Protein AF-A0A1G0M3I2-F1 (afdb_monomer_lite)

Structure (mmCIF, N/CA/C/O backbone):
data_AF-A0A1G0M3I2-F1
#
_entry.id   AF-A0A1G0M3I2-F1
#
loop_
_atom_site.group_PDB
_atom_site.id
_atom_site.type_symbol
_atom_site.label_atom_id
_atom_site.label_alt_id
_atom_site.label_comp_id
_atom_site.label_asym_id
_atom_site.label_entity_id
_atom_site.label_seq_id
_atom_site.pdbx_PDB_ins_code
_atom_site.Cartn_x
_atom_site.Cartn_y
_atom_site.Cartn_z
_atom_site.occupancy
_atom_site.B_iso_or_equiv
_atom_site.auth_seq_id
_atom_site.auth_comp_id
_atom_site.auth_asym_id
_atom_site.auth_atom_id
_atom_site.pdbx_PDB_model_num
ATOM 1 N N . ALA A 1 1 ? -0.043 -1.190 13.015 1.00 49.72 1 ALA A N 1
ATOM 2 C CA . ALA A 1 1 ? 0.980 -0.688 13.952 1.00 49.72 1 ALA A CA 1
ATOM 3 C C . ALA A 1 1 ? 0.385 -0.639 15.359 1.00 49.72 1 ALA A C 1
ATOM 5 O O . ALA A 1 1 ? -0.826 -0.488 15.465 1.00 49.72 1 ALA A O 1
ATOM 6 N N . GLY A 1 2 ? 1.194 -0.842 16.403 1.00 57.88 2 GLY A N 1
ATOM 7 C CA . GLY A 1 2 ? 0.793 -0.612 17.800 1.00 57.88 2 GLY A CA 1
ATOM 8 C C . GLY A 1 2 ? 0.892 0.876 18.161 1.00 57.88 2 GLY A C 1
ATOM 9 O O . GLY A 1 2 ? 0.599 1.723 17.324 1.00 57.88 2 GLY A O 1
ATOM 10 N N . SER A 1 3 ? 1.376 1.198 19.365 1.00 61.25 3 SER A N 1
ATOM 11 C CA . SER A 1 3 ? 1.636 2.583 19.813 1.00 61.25 3 SER A CA 1
ATOM 12 C C . SER A 1 3 ? 2.712 3.330 19.016 1.00 61.25 3 SER A C 1
ATOM 14 O O . SER A 1 3 ? 2.800 4.546 19.118 1.00 61.25 3 SER A O 1
ATOM 16 N N . GLU A 1 4 ? 3.528 2.608 18.247 1.00 70.25 4 GLU A N 1
ATOM 17 C CA . GLU A 1 4 ? 4.722 3.138 17.574 1.00 70.25 4 GLU A CA 1
ATOM 18 C C . GLU A 1 4 ? 4.478 3.620 16.137 1.00 70.25 4 GLU A C 1
ATOM 20 O O . GLU A 1 4 ? 5.384 4.177 15.529 1.00 70.25 4 GLU A O 1
ATOM 25 N N . GLY A 1 5 ? 3.308 3.355 15.544 1.00 79.81 5 GLY A N 1
ATOM 26 C CA . GLY A 1 5 ? 2.967 3.842 14.199 1.00 79.81 5 GLY A CA 1
ATOM 27 C C . GLY A 1 5 ? 1.837 4.863 14.226 1.00 79.81 5 GLY A C 1
ATOM 28 O O . GLY A 1 5 ? 1.350 5.236 15.290 1.00 79.81 5 GLY A O 1
ATOM 29 N N . ARG A 1 6 ? 1.394 5.309 13.047 1.00 89.00 6 ARG A N 1
ATOM 30 C CA . ARG A 1 6 ? 0.293 6.274 12.949 1.00 89.00 6 ARG A CA 1
ATOM 31 C C . ARG A 1 6 ? -1.080 5.608 13.030 1.00 89.00 6 ARG A C 1
ATOM 33 O O . ARG A 1 6 ? -1.255 4.464 12.602 1.00 89.00 6 ARG A O 1
ATOM 40 N N . PHE A 1 7 ? -2.084 6.360 13.474 1.00 87.00 7 PHE A N 1
ATOM 41 C CA . PHE A 1 7 ? -3.477 5.970 13.266 1.00 87.00 7 PHE A CA 1
ATOM 42 C C . PHE A 1 7 ? -3.834 6.012 11.769 1.00 87.00 7 PHE A C 1
ATOM 44 O O . PHE A 1 7 ? -3.404 6.899 11.024 1.00 87.00 7 PHE A O 1
ATOM 51 N N . SER A 1 8 ? -4.639 5.044 11.324 1.00 87.94 8 SER A N 1
ATOM 52 C CA . SER A 1 8 ? -5.223 5.013 9.980 1.00 87.94 8 SER A CA 1
ATOM 53 C C . SER A 1 8 ? -6.743 5.083 10.069 1.00 87.94 8 SER A C 1
ATOM 55 O O . SER A 1 8 ? -7.346 4.528 10.984 1.00 87.94 8 SER A O 1
ATOM 57 N N . THR A 1 9 ? -7.354 5.781 9.117 1.00 87.50 9 THR A N 1
ATOM 58 C CA . THR A 1 9 ? -8.802 6.024 9.051 1.00 87.50 9 THR A CA 1
ATOM 59 C C . THR A 1 9 ? -9.451 5.338 7.849 1.00 87.50 9 THR A C 1
ATOM 61 O O . THR A 1 9 ? -10.571 5.674 7.477 1.00 87.50 9 THR A O 1
ATOM 64 N N . ALA A 1 10 ? -8.760 4.384 7.230 1.00 90.25 10 ALA A N 1
ATOM 65 C CA . ALA A 1 10 ? -9.278 3.552 6.152 1.00 90.25 10 ALA A CA 1
ATOM 66 C C . ALA A 1 10 ? -9.157 2.071 6.526 1.00 90.25 10 ALA A C 1
ATOM 68 O O . ALA A 1 10 ? -8.226 1.676 7.236 1.00 90.25 10 ALA A O 1
ATOM 69 N N . VAL A 1 11 ? -10.127 1.289 6.064 1.00 92.62 11 VAL A N 1
ATOM 70 C CA . VAL A 1 11 ? -10.140 -0.169 6.057 1.00 92.62 11 VAL A CA 1
ATOM 71 C C . VAL A 1 11 ? -10.130 -0.578 4.594 1.00 92.62 11 VAL A C 1
ATOM 73 O O . VAL A 1 11 ? -11.166 -0.541 3.931 1.00 92.62 11 VAL A O 1
ATOM 76 N N . ASP A 1 12 ? -8.946 -0.930 4.113 1.00 94.38 12 ASP A N 1
ATOM 77 C CA . ASP A 1 12 ? -8.726 -1.378 2.744 1.00 94.38 12 ASP A CA 1
ATOM 78 C C . ASP A 1 12 ? -8.705 -2.912 2.739 1.00 94.38 12 ASP A C 1
ATOM 80 O O . ASP A 1 12 ? -7.973 -3.542 3.511 1.00 94.38 12 ASP A O 1
ATOM 84 N N . LEU A 1 13 ? -9.548 -3.518 1.909 1.00 95.19 13 LEU A N 1
ATOM 85 C CA . LEU A 1 13 ? -9.670 -4.966 1.758 1.00 95.19 13 LEU A CA 1
ATOM 86 C C . LEU A 1 13 ? -9.386 -5.346 0.311 1.00 95.19 13 LEU A C 1
ATOM 88 O O . LEU A 1 13 ? -9.689 -4.583 -0.594 1.00 95.19 13 LEU A O 1
ATOM 92 N N . ALA A 1 14 ? -8.869 -6.547 0.079 1.00 94.38 14 ALA A N 1
ATOM 93 C CA . ALA A 1 14 ? -8.673 -7.081 -1.263 1.00 94.38 14 ALA A CA 1
ATOM 94 C C . ALA A 1 14 ? -9.585 -8.286 -1.493 1.00 94.38 14 ALA A C 1
ATOM 96 O O . ALA A 1 14 ? -9.841 -9.086 -0.589 1.00 94.38 14 ALA A O 1
ATOM 97 N N . THR A 1 15 ? -10.070 -8.419 -2.721 1.00 93.31 15 THR A N 1
ATOM 98 C CA . THR A 1 15 ? -10.782 -9.622 -3.171 1.00 93.31 15 THR A CA 1
ATOM 99 C C . THR A 1 15 ? -9.826 -10.805 -3.332 1.00 93.31 15 THR A C 1
ATOM 101 O O . THR A 1 15 ? -8.620 -10.636 -3.467 1.00 93.31 15 THR A O 1
ATOM 104 N N . VAL A 1 16 ? -10.346 -12.032 -3.310 1.00 89.00 16 VAL A N 1
ATOM 105 C CA . VAL A 1 16 ? -9.551 -13.226 -3.667 1.00 89.00 16 VAL A CA 1
ATOM 106 C C . VAL A 1 16 ? -9.668 -13.517 -5.164 1.00 89.00 16 VAL A C 1
ATOM 108 O O . VAL A 1 16 ? -8.705 -13.937 -5.800 1.00 89.00 16 VAL A O 1
ATOM 111 N N . GLU A 1 17 ? -10.845 -13.265 -5.735 1.00 86.94 17 GLU A N 1
ATOM 112 C CA . GLU A 1 17 ? -11.162 -13.533 -7.135 1.00 86.94 17 GLU A CA 1
ATOM 113 C C . GLU A 1 17 ? -11.121 -12.249 -7.964 1.00 86.94 17 GLU A C 1
ATOM 115 O O . GLU A 1 17 ? -11.695 -11.232 -7.579 1.00 86.94 17 GLU A O 1
ATOM 120 N N . LEU A 1 18 ? -10.477 -12.314 -9.132 1.00 86.50 18 LEU A N 1
ATOM 121 C CA . LEU A 1 18 ? -10.296 -11.161 -10.017 1.00 86.50 18 LEU A CA 1
ATOM 122 C C . LEU A 1 18 ? -11.621 -10.587 -10.544 1.00 86.50 18 LEU A C 1
ATOM 124 O O . LEU A 1 18 ? -11.770 -9.372 -10.652 1.00 86.50 18 LEU A O 1
ATOM 128 N N . GLU A 1 19 ? -12.580 -11.461 -10.844 1.00 87.31 19 GLU A N 1
ATOM 129 C CA . GLU A 1 19 ? -13.865 -11.099 -11.457 1.00 87.31 19 GLU A CA 1
ATOM 130 C C . GLU A 1 19 ? -14.958 -10.770 -10.426 1.00 87.31 19 GLU A C 1
ATOM 132 O O . GLU A 1 19 ? -16.123 -10.594 -10.784 1.00 87.31 19 GLU A O 1
ATOM 137 N N . ALA A 1 20 ? -14.612 -10.702 -9.138 1.00 89.44 20 ALA A N 1
ATOM 138 C CA . ALA A 1 20 ? -15.581 -10.416 -8.091 1.00 89.44 20 ALA A CA 1
ATOM 139 C C . ALA A 1 20 ? -16.164 -8.995 -8.220 1.00 89.44 20 ALA A C 1
ATOM 141 O O . ALA A 1 20 ? -15.438 -8.016 -8.424 1.00 89.44 20 ALA A O 1
ATOM 142 N N . ASP A 1 21 ? -17.481 -8.861 -8.023 1.00 91.19 21 ASP A N 1
ATOM 143 C CA . ASP A 1 21 ? -18.129 -7.551 -7.930 1.00 91.19 21 ASP A CA 1
ATOM 144 C C . ASP A 1 21 ? -17.769 -6.884 -6.596 1.00 91.19 21 ASP A C 1
ATOM 146 O O . ASP A 1 21 ? -18.351 -7.139 -5.538 1.00 91.19 21 ASP A O 1
ATOM 150 N N . ARG A 1 22 ? -16.775 -6.000 -6.660 1.00 91.12 22 ARG A N 1
ATOM 151 C CA . ARG A 1 22 ? -16.242 -5.279 -5.502 1.00 91.12 22 ARG A CA 1
ATOM 152 C C . ARG A 1 22 ? -17.270 -4.364 -4.843 1.00 91.12 22 ARG A C 1
ATOM 154 O O . ARG A 1 22 ? -17.227 -4.216 -3.624 1.00 91.12 22 ARG A O 1
ATOM 161 N N . GLN A 1 23 ? -18.205 -3.784 -5.602 1.00 90.81 23 GLN A N 1
ATOM 162 C CA . GLN A 1 23 ? -19.233 -2.914 -5.022 1.00 90.81 23 GLN A CA 1
ATOM 163 C C . GLN A 1 23 ? -20.245 -3.740 -4.231 1.00 90.81 23 GLN A C 1
ATOM 165 O O . GLN A 1 23 ? -20.621 -3.361 -3.120 1.00 90.81 23 GLN A O 1
ATOM 170 N N . GLN A 1 24 ? -20.649 -4.888 -4.781 1.00 92.56 24 GLN A N 1
ATOM 171 C CA . GLN A 1 24 ? -21.523 -5.823 -4.082 1.00 92.56 24 GLN A CA 1
ATOM 172 C C . GLN A 1 24 ? -20.858 -6.353 -2.804 1.00 92.56 24 GLN A C 1
ATOM 174 O O . GLN A 1 24 ? -21.484 -6.360 -1.744 1.00 92.56 24 GLN A O 1
ATOM 179 N N . LEU A 1 25 ? -19.582 -6.743 -2.879 1.00 93.44 25 LEU A N 1
ATOM 180 C CA . LEU A 1 25 ? -18.824 -7.199 -1.712 1.00 93.44 25 LEU A CA 1
ATOM 181 C C . LEU A 1 25 ? -18.684 -6.106 -0.649 1.00 93.44 25 LEU A C 1
ATOM 183 O O . LEU A 1 25 ? -18.898 -6.384 0.529 1.00 93.44 25 LEU A O 1
ATOM 187 N N . ALA A 1 26 ? -18.385 -4.864 -1.043 1.00 93.12 26 ALA A N 1
ATOM 188 C CA . ALA A 1 26 ? -18.323 -3.739 -0.114 1.00 93.12 26 ALA A CA 1
ATOM 189 C C . ALA A 1 26 ? -19.663 -3.523 0.612 1.00 93.12 26 ALA A C 1
ATOM 191 O O . ALA A 1 26 ? -19.665 -3.295 1.821 1.00 93.12 26 ALA A O 1
ATOM 192 N N . GLY A 1 27 ? -20.791 -3.671 -0.094 1.00 93.44 27 GLY A N 1
ATOM 193 C CA . GLY A 1 27 ? -22.131 -3.627 0.499 1.00 93.44 27 GLY A CA 1
ATOM 194 C C . GLY A 1 27 ? -22.368 -4.731 1.532 1.00 93.44 27 GLY A C 1
ATOM 195 O O . GLY A 1 27 ? -22.773 -4.442 2.655 1.00 93.44 27 GLY A O 1
ATOM 196 N N . LEU A 1 28 ? -22.028 -5.982 1.204 1.00 94.00 28 LEU A N 1
ATOM 197 C CA . LEU A 1 28 ? -22.148 -7.110 2.139 1.00 94.00 28 LEU A CA 1
ATOM 198 C C . LEU A 1 28 ? -21.278 -6.915 3.391 1.00 94.00 28 LEU A C 1
ATOM 200 O O . LEU A 1 28 ? -21.718 -7.152 4.516 1.00 94.00 28 LEU A O 1
ATOM 204 N N . ILE A 1 29 ? -20.042 -6.441 3.220 1.00 93.25 29 ILE A N 1
ATOM 205 C CA . ILE A 1 29 ? -19.140 -6.149 4.341 1.00 93.25 29 ILE A CA 1
ATOM 206 C C . ILE A 1 29 ? -19.706 -5.014 5.200 1.00 93.25 29 ILE A C 1
ATOM 208 O O . ILE A 1 29 ? -19.680 -5.104 6.427 1.00 93.25 29 ILE A O 1
ATOM 212 N N . ALA A 1 30 ? -20.250 -3.966 4.581 1.00 92.56 30 ALA A N 1
ATOM 213 C CA . ALA A 1 30 ? -20.873 -2.848 5.279 1.00 92.56 30 ALA A CA 1
ATOM 214 C C . ALA A 1 30 ? -22.103 -3.268 6.108 1.00 92.56 30 ALA A C 1
ATOM 216 O O . ALA A 1 30 ? -22.272 -2.803 7.241 1.00 92.56 30 ALA A O 1
ATOM 217 N N . GLU A 1 31 ? -22.929 -4.180 5.591 1.00 92.44 31 GLU A N 1
ATOM 218 C CA . GLU A 1 31 ? -24.049 -4.767 6.336 1.00 92.44 31 GLU A CA 1
ATOM 219 C C . GLU A 1 31 ? -23.556 -5.483 7.601 1.00 92.44 31 GLU A C 1
ATOM 221 O O . GLU A 1 31 ? -24.061 -5.227 8.695 1.00 92.44 31 GLU A O 1
ATOM 226 N N . HIS A 1 32 ? -22.504 -6.300 7.486 1.00 91.69 32 HIS A N 1
ATOM 227 C CA . HIS A 1 32 ? -21.900 -6.991 8.630 1.00 91.69 32 HIS A CA 1
ATOM 228 C C . HIS A 1 32 ? -21.138 -6.064 9.589 1.00 91.69 32 HIS A C 1
ATOM 230 O O . HIS A 1 32 ? -21.066 -6.339 10.788 1.00 91.69 32 HIS A O 1
ATOM 236 N N . ALA A 1 33 ? -20.588 -4.957 9.088 1.00 89.31 33 ALA A N 1
ATOM 237 C CA . ALA A 1 33 ? -19.920 -3.945 9.900 1.00 89.31 33 ALA A CA 1
ATOM 238 C C . ALA A 1 33 ? -20.905 -3.111 10.735 1.00 89.31 33 ALA A C 1
ATOM 240 O O . ALA A 1 33 ? -20.489 -2.433 11.674 1.00 89.31 33 ALA A O 1
ATOM 241 N N . THR A 1 34 ? -22.205 -3.159 10.430 1.00 89.00 34 THR A N 1
ATOM 242 C CA . THR A 1 34 ? -23.237 -2.500 11.235 1.00 89.00 34 THR A CA 1
ATOM 243 C C . THR A 1 34 ? -23.589 -3.372 12.436 1.00 89.00 34 THR A C 1
ATOM 245 O O . THR A 1 34 ? -24.507 -4.189 12.412 1.00 89.00 34 THR A O 1
ATOM 248 N N . VAL A 1 35 ? -22.815 -3.216 13.508 1.00 93.56 35 VAL A N 1
ATOM 249 C CA . VAL A 1 35 ? -22.851 -4.108 14.670 1.00 93.56 35 VAL A CA 1
ATOM 250 C C . VAL A 1 35 ? -22.628 -3.343 15.972 1.00 93.56 35 VAL A C 1
ATOM 252 O O . VAL A 1 35 ? -22.006 -2.280 16.008 1.00 93.56 35 VAL A O 1
ATOM 255 N N . ARG A 1 36 ? -23.128 -3.894 17.081 1.00 92.50 36 ARG A N 1
ATOM 256 C CA . ARG A 1 36 ? -22.764 -3.458 18.432 1.00 92.50 36 ARG A CA 1
ATOM 257 C C . ARG A 1 36 ? -21.780 -4.452 19.045 1.00 92.50 36 ARG A C 1
ATOM 259 O O . ARG A 1 36 ? -22.098 -5.630 19.166 1.00 92.50 36 ARG A O 1
ATOM 266 N N . LEU A 1 37 ? -20.623 -3.957 19.477 1.00 88.81 37 LEU A N 1
ATOM 267 C CA . LEU A 1 37 ? -19.583 -4.721 20.166 1.00 88.81 37 LEU A CA 1
ATOM 268 C C . LEU A 1 37 ? -19.260 -4.033 21.495 1.00 88.81 37 LEU A C 1
ATOM 270 O O . LEU A 1 37 ? -18.589 -3.000 21.539 1.00 88.81 37 LEU A O 1
ATOM 274 N N . GLY A 1 38 ? -19.778 -4.592 22.590 1.00 88.12 38 GLY A N 1
ATOM 275 C CA . GLY A 1 38 ? -19.681 -3.971 23.912 1.00 88.12 38 GLY A CA 1
ATOM 276 C C . GLY A 1 38 ? -20.275 -2.549 23.914 1.00 88.12 38 GLY A C 1
ATOM 277 O O . GLY A 1 38 ? -21.411 -2.376 23.458 1.00 88.12 38 GLY A O 1
ATOM 278 N N . PRO A 1 39 ? -19.539 -1.528 24.399 1.00 90.06 39 PRO A N 1
ATOM 279 C CA . PRO A 1 39 ? -20.014 -0.143 24.439 1.00 90.06 39 PRO A CA 1
ATOM 280 C C . PRO A 1 39 ? -19.928 0.581 23.084 1.00 90.06 39 PRO A C 1
ATOM 282 O O . PRO A 1 39 ? -20.333 1.740 22.989 1.00 90.06 39 PRO A O 1
ATOM 285 N N . PHE A 1 40 ? -19.395 -0.068 22.042 1.00 91.62 40 PHE A N 1
ATOM 286 C CA . PHE A 1 40 ? -19.212 0.520 20.717 1.00 91.62 40 PHE A CA 1
ATOM 287 C C . PHE A 1 40 ? -20.312 0.071 19.756 1.00 91.62 40 PHE A C 1
ATOM 289 O O . PHE A 1 40 ? -20.639 -1.112 19.652 1.00 91.62 40 PHE A O 1
ATOM 296 N N . GLN A 1 41 ? -20.864 1.026 19.022 1.00 94.38 41 GLN A N 1
ATOM 297 C CA . GLN A 1 41 ? -21.791 0.814 17.924 1.00 94.38 41 GLN A CA 1
ATOM 298 C C . GLN A 1 41 ? -21.138 1.296 16.632 1.00 94.38 41 GLN A C 1
ATOM 300 O O . GLN A 1 41 ? -20.754 2.459 16.518 1.00 94.38 41 GLN A O 1
ATOM 305 N N . PHE A 1 42 ? -21.041 0.389 15.671 1.00 94.19 42 PHE A N 1
ATOM 306 C CA . PHE A 1 42 ? -20.526 0.630 14.335 1.00 94.19 42 PHE A CA 1
ATOM 307 C C . PHE A 1 42 ? -21.714 0.745 13.377 1.00 94.19 42 PHE A C 1
ATOM 309 O O . PHE A 1 42 ? -22.665 -0.032 13.463 1.00 94.19 42 PHE A O 1
ATOM 316 N N . GLU A 1 43 ? -21.695 1.746 12.504 1.00 94.62 43 GLU A N 1
ATOM 317 C CA . GLU A 1 43 ? -22.758 1.999 11.530 1.00 94.62 43 GLU A CA 1
ATOM 318 C C . GLU A 1 43 ? -22.122 2.279 10.172 1.00 94.62 43 GLU A C 1
ATOM 320 O O . GLU A 1 43 ? -21.407 3.274 10.018 1.00 94.62 43 GLU A O 1
ATOM 325 N N . ALA A 1 44 ? -22.374 1.414 9.191 1.00 94.75 44 ALA A N 1
ATOM 326 C CA . ALA A 1 44 ? -21.919 1.647 7.832 1.00 94.75 44 ALA A CA 1
ATOM 327 C C . ALA A 1 44 ? -22.887 2.571 7.078 1.00 94.75 44 ALA A C 1
ATOM 329 O O . ALA A 1 44 ? -24.106 2.487 7.222 1.00 94.75 44 ALA A O 1
ATOM 330 N N . ARG A 1 45 ? -22.338 3.472 6.266 1.00 93.56 45 ARG A N 1
ATOM 331 C CA . ARG A 1 45 ? -23.081 4.426 5.441 1.00 93.56 45 ARG A CA 1
ATOM 332 C C . ARG A 1 45 ? -22.485 4.498 4.054 1.00 93.56 45 ARG A C 1
ATOM 334 O O . ARG A 1 45 ? -21.276 4.689 3.911 1.00 93.56 45 ARG A O 1
ATOM 341 N N . GLU A 1 46 ? -23.355 4.425 3.057 1.00 94.31 46 GLU A N 1
ATOM 342 C CA . GLU A 1 46 ? -22.995 4.647 1.664 1.00 94.31 46 GLU A CA 1
ATOM 343 C C . GLU A 1 46 ? -23.227 6.109 1.274 1.00 94.31 46 GLU A C 1
ATOM 345 O O . GLU A 1 46 ? -24.243 6.727 1.601 1.00 94.31 46 GLU A O 1
ATOM 350 N N . THR A 1 47 ? -22.275 6.702 0.561 1.00 91.88 47 THR A N 1
ATOM 351 C CA . THR A 1 47 ? -22.441 8.013 -0.070 1.00 91.88 47 THR A CA 1
ATOM 352 C C . THR A 1 47 ? -21.707 8.032 -1.400 1.00 91.88 47 THR A C 1
ATOM 354 O O . THR A 1 47 ? -20.482 7.931 -1.438 1.00 91.88 47 THR A O 1
ATOM 357 N N . ARG A 1 48 ? -22.45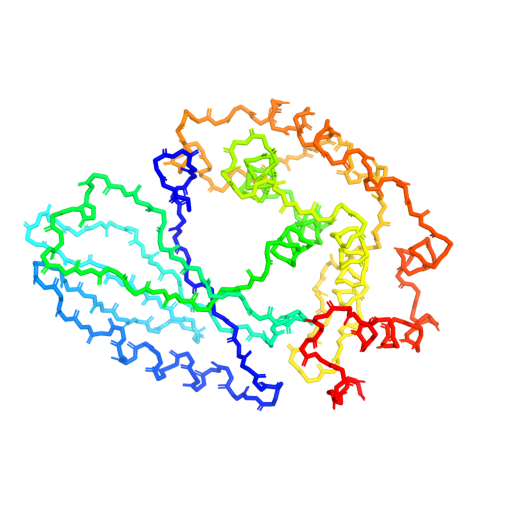2 8.217 -2.501 1.00 89.88 48 ARG A N 1
ATOM 358 C CA . ARG A 1 48 ? -21.911 8.219 -3.875 1.00 89.88 48 ARG A CA 1
ATOM 359 C C . ARG A 1 48 ? -21.059 6.970 -4.154 1.00 89.88 48 ARG A C 1
ATOM 361 O O . ARG A 1 48 ? -19.911 7.095 -4.574 1.00 89.88 48 ARG A O 1
ATOM 368 N N . ASN A 1 49 ? -21.622 5.794 -3.873 1.00 86.19 49 ASN A N 1
ATOM 369 C CA . ASN A 1 49 ? -20.999 4.477 -4.046 1.00 86.19 49 ASN A CA 1
ATOM 370 C C . ASN A 1 49 ? -19.736 4.236 -3.204 1.00 86.19 49 ASN A C 1
ATOM 372 O O . ASN A 1 49 ? -18.978 3.317 -3.492 1.00 86.19 49 ASN A O 1
ATOM 376 N N . ARG A 1 50 ? -19.491 5.046 -2.169 1.00 90.31 50 ARG A N 1
ATOM 377 C CA . ARG A 1 50 ? -18.392 4.831 -1.223 1.00 90.31 50 ARG A CA 1
ATOM 378 C C . ARG A 1 50 ? -18.936 4.509 0.150 1.00 90.31 50 ARG A C 1
ATOM 380 O O . ARG A 1 50 ? -19.810 5.225 0.646 1.00 90.31 50 ARG A O 1
ATOM 387 N N . TRP A 1 51 ? -18.384 3.466 0.750 1.00 94.81 51 TRP A N 1
ATOM 388 C CA . TRP A 1 51 ? -18.762 3.012 2.075 1.00 94.81 51 TRP A CA 1
ATOM 389 C C . TRP A 1 51 ? -17.880 3.643 3.141 1.00 94.81 51 TRP A C 1
ATOM 391 O O . TRP A 1 51 ? -16.703 3.949 2.945 1.00 94.81 51 TRP A O 1
ATOM 401 N N . SER A 1 52 ? -18.485 3.883 4.293 1.00 94.62 52 SER A N 1
ATOM 402 C CA . SER A 1 52 ? -17.807 4.475 5.430 1.00 94.62 52 SER A CA 1
ATOM 403 C C . SER A 1 52 ? -18.438 3.983 6.726 1.00 94.62 52 SER A C 1
ATOM 405 O O . SER A 1 52 ? -19.645 3.773 6.773 1.00 94.62 52 SER A O 1
ATOM 407 N N . ILE A 1 53 ? -17.642 3.777 7.768 1.00 93.94 53 ILE A N 1
ATOM 408 C CA . ILE A 1 53 ? -18.069 3.258 9.065 1.00 93.94 53 ILE A CA 1
ATOM 409 C C . ILE A 1 53 ? -17.939 4.376 10.096 1.00 93.94 53 ILE A C 1
ATOM 411 O O . ILE A 1 53 ? -16.864 4.945 10.304 1.00 93.94 53 ILE A O 1
ATOM 415 N N . GLN A 1 54 ? -19.053 4.693 10.746 1.00 93.38 54 GLN A N 1
ATOM 416 C CA . GLN A 1 54 ? -19.102 5.594 11.890 1.00 93.38 54 GLN A CA 1
ATOM 417 C C . GLN A 1 54 ? -19.064 4.790 13.182 1.00 93.38 54 GLN A C 1
ATOM 419 O O . GLN A 1 54 ? -19.712 3.750 13.293 1.00 93.38 54 GLN A O 1
ATOM 424 N N . VAL A 1 55 ? -18.340 5.305 14.174 1.00 92.06 55 VAL A N 1
ATOM 425 C CA . VAL A 1 55 ? -18.275 4.712 15.510 1.00 92.06 55 VAL A CA 1
ATOM 426 C C . VAL A 1 55 ? -18.993 5.625 16.492 1.00 92.06 55 VAL A C 1
ATOM 428 O O . VAL A 1 55 ? -18.721 6.823 16.564 1.00 92.06 55 VAL A O 1
ATOM 431 N N . ARG A 1 56 ? -19.906 5.053 17.272 1.00 91.88 56 ARG A N 1
ATOM 432 C CA . ARG A 1 56 ? -20.555 5.703 18.412 1.00 91.88 56 ARG A CA 1
ATOM 433 C C . ARG A 1 56 ? -20.275 4.895 19.663 1.00 91.88 56 ARG A C 1
ATOM 435 O O . ARG A 1 56 ? -20.272 3.669 19.619 1.00 91.88 56 ARG A O 1
ATOM 442 N N . SER A 1 57 ? -20.059 5.566 20.783 1.00 91.38 57 SER A N 1
ATOM 443 C CA . SER A 1 57 ? -19.903 4.899 22.073 1.00 91.38 57 SER A CA 1
ATOM 444 C C . SER A 1 57 ? -20.469 5.745 23.204 1.00 91.38 57 SER A C 1
ATOM 446 O O . SER A 1 57 ? -20.695 6.946 23.039 1.00 91.38 57 SER A O 1
ATOM 448 N N . GLU A 1 58 ? -20.656 5.130 24.370 1.00 89.75 58 GLU A N 1
ATOM 449 C CA . GLU A 1 58 ? -21.005 5.850 25.603 1.00 89.75 58 GLU A CA 1
ATOM 450 C C . GLU A 1 58 ? -19.917 6.843 26.047 1.00 89.75 58 GLU A C 1
ATOM 452 O O . GLU A 1 58 ? -20.208 7.814 26.740 1.00 89.75 58 GLU A O 1
ATOM 457 N N . PHE A 1 59 ? -18.676 6.648 25.590 1.00 86.31 59 PHE A N 1
ATOM 458 C CA . PHE A 1 59 ? -17.542 7.536 25.859 1.00 86.31 59 PHE A CA 1
ATOM 459 C C . PHE A 1 59 ? -17.473 8.732 24.901 1.00 86.31 59 PHE A C 1
ATOM 461 O O . PHE A 1 59 ? -16.591 9.579 25.026 1.00 86.31 59 PHE A O 1
ATOM 468 N N . GLY A 1 60 ? -18.382 8.796 23.925 1.00 87.81 60 GLY A N 1
ATOM 469 C CA . GLY A 1 60 ? -18.410 9.810 22.880 1.00 87.81 60 GLY A CA 1
ATOM 470 C C . GLY A 1 60 ? -18.474 9.209 21.479 1.00 87.81 60 GLY A C 1
ATOM 471 O O . GLY A 1 60 ? -18.360 7.999 21.269 1.00 87.81 60 GLY A O 1
ATOM 472 N N . SER A 1 61 ? -18.681 10.085 20.500 1.00 87.00 61 SER A N 1
ATOM 473 C CA . SER A 1 61 ? -18.715 9.732 19.079 1.00 87.00 61 SER A CA 1
ATOM 474 C C . SER A 1 61 ? -17.636 10.536 18.356 1.00 87.00 61 SER A C 1
ATOM 476 O O . SER A 1 61 ? -17.803 11.751 18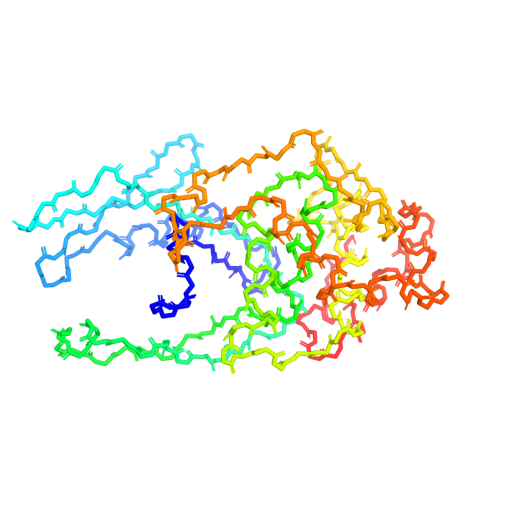.218 1.00 87.00 61 SER A O 1
ATOM 478 N N . PRO A 1 62 ? -16.510 9.920 17.952 1.00 83.81 62 PRO A N 1
ATOM 479 C CA . PRO A 1 62 ? -15.487 10.632 17.200 1.00 83.81 62 PRO A CA 1
ATOM 480 C C . PRO A 1 62 ? -16.074 11.175 15.892 1.00 83.81 62 PRO A C 1
ATOM 482 O O . PRO A 1 62 ? -16.840 10.499 15.210 1.00 83.81 62 PRO A O 1
ATOM 485 N N . ALA A 1 63 ? -15.676 12.390 15.510 1.00 80.31 63 ALA A N 1
ATOM 486 C CA . ALA A 1 63 ? -16.051 12.977 14.219 1.00 80.31 63 ALA A CA 1
ATOM 487 C C . ALA A 1 63 ? -15.326 12.315 13.026 1.00 80.31 63 ALA A C 1
ATOM 489 O O . ALA A 1 63 ? -15.607 12.624 11.869 1.00 80.31 63 ALA A O 1
ATOM 490 N N . VAL A 1 64 ? -14.381 11.410 13.298 1.00 77.44 64 VAL A N 1
ATOM 491 C CA . VAL A 1 64 ? -13.632 10.664 12.288 1.00 77.44 64 VAL A CA 1
ATOM 492 C C . VAL A 1 64 ? -14.484 9.504 11.786 1.00 77.44 64 VAL A C 1
ATOM 494 O O . VAL A 1 64 ? -14.960 8.686 12.569 1.00 77.44 64 VAL A O 1
ATOM 497 N N . THR A 1 65 ? -14.653 9.425 10.469 1.00 86.25 65 THR A N 1
ATOM 498 C CA . THR A 1 65 ? -15.297 8.286 9.807 1.00 86.25 65 THR A CA 1
ATOM 499 C C . THR A 1 65 ? -14.224 7.396 9.189 1.00 86.25 65 THR A C 1
ATOM 501 O O . THR A 1 65 ? -13.271 7.910 8.601 1.00 86.25 65 THR A O 1
ATOM 504 N N . MET A 1 66 ? -14.379 6.079 9.316 1.00 90.88 66 MET A N 1
ATOM 505 C CA . MET A 1 66 ? -13.479 5.111 8.695 1.00 90.88 66 MET A CA 1
ATOM 506 C C . MET A 1 66 ? -13.944 4.833 7.266 1.00 90.88 66 MET A C 1
ATOM 508 O O . MET A 1 66 ? -15.097 4.467 7.074 1.00 90.88 66 MET A O 1
ATOM 512 N N . LYS A 1 67 ? -13.102 5.020 6.254 1.00 93.62 67 LYS A N 1
ATOM 513 C CA . LYS A 1 67 ? -13.448 4.622 4.877 1.00 93.62 67 LYS A CA 1
ATOM 514 C C . LYS A 1 67 ? -13.377 3.102 4.744 1.00 93.62 67 LYS A C 1
ATOM 516 O O . LYS A 1 67 ? -12.532 2.495 5.396 1.00 93.62 67 LYS A O 1
ATOM 521 N N . LEU A 1 68 ? -14.259 2.515 3.942 1.00 94.19 68 LEU A N 1
ATOM 522 C CA . LEU A 1 68 ? -14.233 1.096 3.598 1.00 94.19 68 LEU A CA 1
ATOM 523 C C . LEU A 1 68 ? -14.097 0.977 2.083 1.00 94.19 68 LEU A C 1
ATOM 525 O O . LEU A 1 68 ? -15.022 1.352 1.362 1.00 94.19 68 LEU A O 1
ATOM 529 N N . ASP A 1 69 ? -12.969 0.436 1.640 1.00 93.69 69 ASP A N 1
ATOM 530 C CA . ASP A 1 69 ? -12.655 0.239 0.230 1.00 93.69 69 ASP A CA 1
ATOM 531 C C . ASP A 1 69 ? -12.341 -1.247 -0.029 1.00 93.69 69 ASP A C 1
ATOM 533 O O . ASP A 1 69 ? -11.767 -1.942 0.814 1.00 93.69 69 ASP A O 1
ATOM 537 N N . VAL A 1 70 ? -12.787 -1.753 -1.184 1.00 94.38 70 VAL A N 1
ATOM 538 C CA . VAL A 1 70 ? -12.550 -3.133 -1.631 1.00 94.38 70 VAL A CA 1
ATOM 539 C C . VAL A 1 70 ? -11.838 -3.098 -2.979 1.00 94.38 70 VAL A C 1
ATOM 541 O O . VAL A 1 70 ? -12.391 -2.665 -3.994 1.00 94.38 70 VAL A O 1
ATOM 544 N N . ASP A 1 71 ? -10.608 -3.585 -2.981 1.00 93.19 71 ASP A N 1
ATOM 545 C CA . ASP A 1 71 ? -9.660 -3.552 -4.080 1.00 93.19 71 ASP A CA 1
ATOM 546 C C . ASP A 1 71 ? -9.556 -4.903 -4.813 1.00 93.19 71 ASP A C 1
ATOM 548 O O . ASP A 1 71 ? -10.104 -5.927 -4.372 1.00 93.19 71 ASP A O 1
ATOM 552 N N . PRO A 1 72 ? -8.913 -4.927 -5.997 1.00 93.12 72 PRO A N 1
ATOM 553 C CA . PRO A 1 72 ? -8.627 -6.169 -6.705 1.00 93.12 72 PRO A CA 1
ATOM 554 C C . PRO A 1 72 ? -7.729 -7.098 -5.871 1.00 93.12 72 PRO A C 1
ATOM 556 O O . PRO A 1 72 ? -7.184 -6.670 -4.851 1.00 93.12 72 PRO A O 1
ATOM 559 N N . PRO A 1 73 ? -7.525 -8.351 -6.304 1.00 93.38 73 PRO A N 1
ATOM 560 C CA . PRO A 1 73 ? -6.709 -9.281 -5.541 1.00 93.38 73 PRO A CA 1
ATOM 561 C C . PRO A 1 73 ? -5.261 -8.838 -5.357 1.00 93.38 73 PRO A C 1
ATOM 563 O O . PRO A 1 73 ? -4.654 -8.238 -6.246 1.00 93.38 73 PRO A O 1
ATOM 566 N N . CYS A 1 74 ? -4.688 -9.201 -4.210 1.00 94.88 74 CYS A N 1
ATOM 567 C CA . CYS A 1 74 ? -3.252 -9.079 -3.977 1.00 94.88 74 CYS A CA 1
ATOM 568 C C . CYS A 1 74 ? -2.474 -9.871 -5.038 1.00 94.88 74 CYS A C 1
ATOM 570 O O . CYS A 1 74 ? -2.925 -10.907 -5.532 1.00 94.88 74 CYS A O 1
ATOM 572 N N . TRP A 1 75 ? -1.284 -9.397 -5.383 1.00 95.94 75 TRP A N 1
ATOM 573 C CA . TRP A 1 75 ? -0.392 -10.058 -6.330 1.00 95.94 75 TRP A CA 1
ATOM 574 C C . TRP A 1 75 ? 0.388 -11.183 -5.670 1.00 95.94 75 TRP A C 1
ATOM 576 O O . TRP A 1 75 ? 0.725 -12.164 -6.334 1.00 95.94 75 TRP A O 1
ATOM 586 N N . LEU A 1 76 ? 0.650 -11.063 -4.369 1.00 96.56 76 LEU A N 1
ATOM 587 C CA . LEU A 1 76 ? 1.215 -12.112 -3.537 1.00 96.56 76 LEU A CA 1
ATOM 588 C C . LEU A 1 76 ? 0.139 -12.749 -2.651 1.00 96.56 76 LEU A C 1
ATOM 590 O O . LEU A 1 76 ? -0.835 -12.110 -2.255 1.00 96.56 76 LEU A O 1
ATOM 594 N N . LEU A 1 77 ? 0.344 -14.017 -2.296 1.00 95.12 77 LEU A N 1
ATOM 595 C CA . LEU A 1 77 ? -0.485 -14.716 -1.320 1.00 95.12 77 LEU A CA 1
ATOM 596 C C . LEU A 1 77 ? -0.446 -13.983 0.022 1.00 95.12 77 LEU A C 1
ATOM 598 O O . LEU A 1 77 ? 0.630 -13.656 0.530 1.00 95.12 77 LEU A O 1
ATOM 602 N N . ALA A 1 78 ? -1.630 -13.751 0.589 1.00 94.50 78 ALA A N 1
ATOM 603 C CA . ALA A 1 78 ? -1.779 -13.129 1.894 1.00 94.50 78 ALA A CA 1
ATOM 604 C C . ALA A 1 78 ? -1.105 -13.964 2.993 1.00 94.50 78 ALA A C 1
ATOM 606 O O . ALA A 1 78 ? -1.029 -15.192 2.923 1.00 94.50 78 ALA A O 1
ATOM 607 N N . GLU A 1 79 ? -0.641 -13.282 4.033 1.00 93.25 79 GLU A N 1
ATOM 608 C CA . GLU A 1 79 ? -0.017 -13.893 5.200 1.00 93.25 79 GLU A CA 1
ATOM 609 C C . GLU A 1 79 ? -0.904 -13.734 6.438 1.00 93.25 79 GLU A C 1
ATOM 611 O O . GLU A 1 79 ? -1.415 -12.656 6.731 1.00 93.25 79 GLU A O 1
ATOM 616 N N . GLU A 1 80 ? -1.078 -14.815 7.196 1.00 94.75 80 GLU A N 1
ATOM 617 C CA . GLU A 1 80 ? -1.824 -14.786 8.454 1.00 94.75 80 GLU A CA 1
ATOM 618 C C . GLU A 1 80 ? -1.017 -14.068 9.533 1.00 94.75 80 GLU A C 1
ATOM 620 O O . GLU A 1 80 ? 0.007 -14.588 9.998 1.00 94.75 80 GLU A O 1
ATOM 625 N N . ARG A 1 81 ? -1.492 -12.910 9.998 1.00 91.56 81 ARG A N 1
ATOM 626 C CA . ARG A 1 81 ? -0.810 -12.123 11.033 1.00 91.56 81 ARG A CA 1
ATOM 627 C C . ARG A 1 81 ? -1.672 -11.911 12.276 1.00 91.56 81 ARG A C 1
ATOM 629 O O . ARG A 1 81 ? -2.882 -11.716 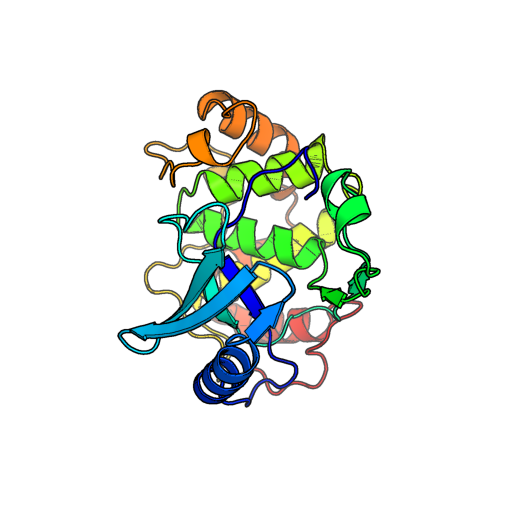12.168 1.00 91.56 81 ARG A O 1
ATOM 636 N N . PRO A 1 82 ? -1.063 -11.945 13.476 1.00 91.94 82 PRO A N 1
ATOM 637 C CA . PRO A 1 82 ? -1.734 -11.493 14.681 1.00 91.94 82 PRO A CA 1
ATOM 638 C C . PRO A 1 82 ? -1.785 -9.961 14.706 1.00 91.94 82 PRO A C 1
ATOM 640 O O . PRO A 1 82 ? -0.998 -9.277 14.046 1.00 91.94 82 PRO A O 1
ATOM 643 N N . PHE A 1 83 ? -2.670 -9.418 15.534 1.00 90.50 83 PHE A N 1
ATOM 644 C CA . PHE A 1 83 ? -2.614 -8.004 15.884 1.00 90.50 83 PHE A CA 1
ATOM 645 C C . PHE A 1 83 ? -1.344 -7.709 16.690 1.00 90.50 83 PHE A C 1
ATOM 647 O O . PHE A 1 83 ? -0.900 -8.530 17.490 1.00 90.50 83 PHE A O 1
ATOM 654 N N . VAL A 1 84 ? -0.775 -6.516 16.500 1.00 86.88 84 VAL A N 1
ATOM 655 C CA . VAL A 1 84 ? 0.279 -6.014 17.391 1.00 86.88 84 VAL A CA 1
ATOM 656 C C . VAL A 1 84 ? -0.349 -5.759 18.755 1.00 86.88 84 VAL A C 1
ATOM 658 O O . VAL A 1 84 ? -1.329 -5.012 18.845 1.00 86.88 84 VAL A O 1
ATOM 661 N N . GLU A 1 85 ? 0.216 -6.379 19.788 1.00 86.62 85 GLU A N 1
ATOM 662 C CA . GLU A 1 85 ? -0.287 -6.272 21.153 1.00 86.62 85 GLU A CA 1
ATOM 663 C C . GLU A 1 85 ? -0.222 -4.825 21.654 1.00 86.62 85 GLU A C 1
ATOM 665 O O . GLU A 1 85 ? 0.791 -4.136 21.522 1.00 86.62 85 GLU A O 1
ATOM 670 N N . THR A 1 86 ? -1.317 -4.356 22.250 1.00 85.69 86 THR A N 1
ATOM 671 C CA . THR A 1 86 ? -1.367 -3.066 22.948 1.00 85.69 86 THR A CA 1
ATOM 672 C C . THR A 1 86 ? -2.040 -3.219 24.306 1.00 85.69 86 THR A C 1
ATOM 674 O O . THR A 1 86 ? -2.897 -4.082 24.506 1.00 85.69 86 THR A O 1
ATOM 677 N N . SER A 1 87 ? -1.707 -2.337 25.251 1.00 86.62 87 SER A N 1
ATOM 678 C CA . SER A 1 87 ? -2.302 -2.346 26.596 1.00 86.62 87 SER A CA 1
ATOM 679 C C . SER A 1 87 ? -3.826 -2.159 26.584 1.00 86.62 87 SER A C 1
ATOM 681 O O . SER A 1 87 ? -4.515 -2.641 27.483 1.00 86.62 87 SER A O 1
ATOM 683 N N . THR A 1 88 ? -4.374 -1.507 25.554 1.00 85.88 88 THR A N 1
ATOM 684 C CA . THR A 1 88 ? -5.822 -1.341 25.371 1.00 85.88 88 THR A CA 1
ATOM 685 C C . THR A 1 88 ? -6.514 -2.659 25.022 1.00 85.88 88 THR A C 1
ATOM 687 O O . THR A 1 88 ? -7.594 -2.929 25.547 1.00 85.88 88 THR A O 1
ATOM 690 N N . GLN A 1 89 ? -5.896 -3.509 24.196 1.00 88.19 89 GLN A N 1
ATOM 691 C CA . GLN A 1 89 ? -6.480 -4.793 23.780 1.00 88.19 89 GLN A CA 1
ATOM 692 C C . GLN A 1 89 ? -6.653 -5.762 24.955 1.00 88.19 89 GLN A C 1
ATOM 694 O O . GLN A 1 89 ? -7.623 -6.514 24.987 1.00 88.19 89 GLN A O 1
ATOM 699 N N . ALA A 1 90 ? -5.793 -5.675 25.977 1.00 85.88 90 ALA A N 1
ATOM 700 C CA . ALA A 1 90 ? -5.934 -6.449 27.215 1.00 85.88 90 ALA A CA 1
ATOM 701 C C . ALA A 1 90 ? -7.272 -6.203 27.947 1.00 85.88 90 ALA A C 1
ATOM 703 O O . ALA A 1 90 ? -7.654 -6.984 28.815 1.00 85.88 90 ALA A O 1
ATOM 704 N N . ARG A 1 91 ? -8.001 -5.131 27.604 1.00 87.81 91 ARG A N 1
ATOM 705 C CA . ARG A 1 91 ? -9.297 -4.777 28.201 1.00 87.81 91 ARG A CA 1
ATOM 706 C C . ARG A 1 91 ? -10.509 -5.210 27.376 1.00 87.81 91 ARG A C 1
ATOM 708 O O . ARG A 1 91 ? -11.629 -5.001 27.828 1.00 87.81 91 ARG A O 1
ATOM 715 N N . TYR A 1 92 ? -10.324 -5.790 26.188 1.00 88.25 92 TYR A N 1
ATOM 716 C CA . TYR A 1 92 ? -11.437 -6.115 25.286 1.00 88.25 92 TYR A CA 1
ATOM 717 C C . TYR A 1 92 ? -12.341 -7.242 25.802 1.00 88.25 92 TYR A C 1
ATOM 719 O O . TYR A 1 92 ? -13.496 -7.326 25.398 1.00 88.25 92 TYR A O 1
ATOM 727 N N . GLY A 1 93 ? -11.848 -8.097 26.704 1.00 87.12 93 GLY A N 1
ATOM 728 C CA . GLY A 1 93 ? -12.608 -9.249 27.205 1.00 87.12 93 GLY A CA 1
ATOM 729 C C . GLY A 1 93 ? -12.737 -10.394 26.192 1.00 87.12 93 GLY A C 1
ATOM 730 O O . GLY A 1 93 ? -13.424 -11.373 26.463 1.00 87.12 93 GLY A O 1
ATOM 731 N N . PHE A 1 94 ? -12.061 -10.292 25.045 1.00 88.56 94 PHE A N 1
ATOM 732 C CA . PHE A 1 94 ? -11.912 -11.339 24.037 1.00 88.56 94 PHE A CA 1
ATOM 733 C C . PHE A 1 94 ? -10.526 -11.246 23.389 1.00 88.56 94 PHE A C 1
ATOM 735 O O . PHE A 1 94 ? -9.885 -10.193 23.416 1.00 88.56 94 PHE A O 1
ATOM 742 N N . ALA A 1 95 ? -10.063 -12.352 22.808 1.00 89.69 95 ALA A N 1
ATOM 743 C CA . ALA A 1 95 ? -8.822 -12.385 22.043 1.00 89.69 95 ALA A CA 1
ATOM 744 C C . ALA A 1 95 ? -9.076 -11.948 20.595 1.00 89.69 95 ALA A C 1
ATOM 746 O O . ALA A 1 95 ? -10.060 -12.364 19.981 1.00 89.69 95 ALA A O 1
ATOM 747 N N . LEU A 1 96 ? -8.179 -11.130 20.044 1.00 91.75 96 LEU A N 1
ATOM 748 C CA . LEU A 1 96 ? -8.235 -10.764 18.631 1.00 91.75 96 LEU A CA 1
ATOM 749 C C . LEU A 1 96 ? -7.786 -11.945 17.756 1.00 91.75 96 LEU A C 1
ATOM 751 O O . LEU A 1 96 ? -6.808 -12.616 18.103 1.00 91.75 96 LEU A O 1
ATOM 755 N N . PRO A 1 97 ? -8.475 -12.212 16.632 1.00 93.75 97 PRO A N 1
ATOM 756 C CA . PRO A 1 97 ? -8.099 -13.294 15.737 1.00 93.75 97 PRO A CA 1
ATOM 757 C C . PRO A 1 97 ? -6.818 -12.951 14.970 1.00 93.75 97 PRO A C 1
ATOM 759 O O . PRO A 1 97 ? -6.423 -11.789 14.858 1.00 93.75 97 PRO A O 1
ATOM 762 N N . ARG A 1 98 ? -6.190 -13.974 14.393 1.00 95.25 98 ARG A N 1
ATOM 763 C CA . ARG A 1 98 ? -5.272 -13.762 13.270 1.00 95.25 98 ARG A CA 1
ATOM 764 C C . ARG A 1 98 ? -6.104 -13.460 12.029 1.00 95.25 98 ARG A C 1
ATOM 766 O O . ARG A 1 98 ? -7.207 -13.991 11.902 1.00 95.25 98 ARG A O 1
ATOM 773 N N . ILE A 1 99 ? -5.598 -12.580 11.179 1.00 94.81 99 ILE A N 1
ATOM 774 C CA . ILE A 1 99 ? -6.264 -12.215 9.932 1.00 94.81 99 ILE A CA 1
ATOM 775 C C . ILE A 1 99 ? -5.288 -12.347 8.760 1.00 94.81 99 ILE A C 1
ATOM 777 O O . ILE A 1 99 ? -4.099 -12.036 8.927 1.00 94.81 99 ILE A O 1
ATOM 781 N N . PRO A 1 100 ? -5.772 -12.760 7.576 1.00 95.50 100 PRO A N 1
ATOM 782 C CA . PRO A 1 100 ? -4.978 -12.711 6.363 1.00 95.50 100 PRO A CA 1
ATOM 783 C C . PRO A 1 100 ? -4.750 -11.247 5.997 1.00 95.50 100 PRO A C 1
ATOM 785 O O . PRO A 1 100 ? -5.696 -10.468 5.871 1.00 95.50 100 PRO A O 1
ATOM 788 N N . VAL A 1 101 ? -3.490 -10.864 5.827 1.00 94.56 101 VAL A N 1
ATOM 789 C CA . VAL A 1 101 ? -3.114 -9.517 5.395 1.00 94.56 101 VAL A CA 1
ATOM 790 C C . VAL A 1 101 ? -2.242 -9.577 4.154 1.00 94.56 101 VAL A C 1
ATOM 792 O O . VAL A 1 101 ? -1.522 -10.551 3.926 1.00 94.56 101 VAL A O 1
ATOM 795 N N . MET A 1 102 ? -2.298 -8.519 3.346 1.00 95.38 102 MET A N 1
ATOM 796 C CA . MET A 1 102 ? -1.376 -8.346 2.230 1.00 95.38 102 MET A CA 1
ATOM 797 C C . MET A 1 102 ? 0.070 -8.424 2.733 1.00 95.38 102 MET A C 1
ATOM 799 O O . MET A 1 102 ? 0.398 -7.904 3.806 1.00 95.38 102 MET A O 1
ATOM 803 N N . ARG A 1 103 ? 0.936 -9.071 1.947 1.00 95.06 103 ARG A N 1
ATOM 804 C CA . ARG A 1 103 ? 2.351 -9.177 2.290 1.00 95.06 103 ARG A CA 1
ATOM 805 C C . ARG A 1 103 ? 3.001 -7.811 2.396 1.00 95.06 103 ARG A C 1
ATOM 807 O O . ARG A 1 103 ? 2.748 -6.933 1.571 1.00 95.06 103 ARG A O 1
ATOM 814 N N . LEU A 1 104 ? 3.892 -7.652 3.375 1.00 94.81 104 LEU A N 1
ATOM 815 C CA . LEU A 1 104 ? 4.580 -6.378 3.587 1.00 94.81 104 LEU A CA 1
ATOM 816 C C . LEU A 1 104 ? 5.288 -5.885 2.318 1.00 94.81 104 LEU A C 1
ATOM 818 O O . LEU A 1 104 ? 5.196 -4.702 2.013 1.00 94.81 104 LEU A O 1
ATOM 822 N N . GLU A 1 105 ? 5.948 -6.761 1.556 1.00 96.75 105 GLU A N 1
ATOM 823 C CA . GLU A 1 105 ? 6.620 -6.351 0.319 1.00 96.75 105 GLU A CA 1
ATOM 824 C C . GLU A 1 105 ? 5.670 -5.696 -0.684 1.00 96.75 105 GLU A C 1
ATOM 826 O O . GLU A 1 105 ? 6.032 -4.718 -1.337 1.00 96.75 105 GLU A O 1
ATOM 831 N N . GLU A 1 106 ? 4.453 -6.222 -0.784 1.00 97.69 106 GLU A N 1
ATOM 832 C CA . GLU A 1 106 ? 3.441 -5.696 -1.685 1.00 97.69 106 GLU A CA 1
ATOM 833 C C . GLU A 1 106 ? 2.858 -4.376 -1.171 1.00 97.69 106 GLU A C 1
ATOM 835 O O . GLU A 1 106 ? 2.759 -3.429 -1.948 1.00 97.69 106 GLU A O 1
ATOM 840 N N . ILE A 1 107 ? 2.597 -4.265 0.138 1.00 96.25 107 ILE A N 1
ATOM 841 C CA . ILE A 1 107 ? 2.167 -3.008 0.777 1.00 96.25 107 ILE A CA 1
ATOM 842 C C . ILE A 1 107 ? 3.189 -1.893 0.511 1.00 96.25 107 ILE A C 1
ATOM 844 O O . ILE A 1 107 ? 2.825 -0.774 0.148 1.00 96.25 107 ILE A O 1
ATOM 848 N N . LEU A 1 108 ? 4.483 -2.179 0.693 1.00 97.50 108 LEU A N 1
ATOM 849 C CA . LEU A 1 108 ? 5.540 -1.197 0.445 1.00 97.50 108 LEU A CA 1
ATOM 850 C C . LEU A 1 108 ? 5.618 -0.837 -1.040 1.00 97.50 108 LEU A C 1
ATOM 852 O O . LEU A 1 108 ? 5.746 0.339 -1.373 1.00 97.50 108 LEU A O 1
ATOM 856 N N . ALA A 1 109 ? 5.493 -1.819 -1.932 1.00 98.25 109 ALA A N 1
ATOM 857 C CA . ALA A 1 109 ? 5.493 -1.580 -3.369 1.00 98.25 109 ALA A CA 1
ATOM 858 C C . ALA A 1 109 ? 4.314 -0.707 -3.828 1.00 98.25 109 ALA A C 1
ATOM 860 O O . ALA A 1 109 ? 4.515 0.176 -4.659 1.00 98.25 109 ALA A O 1
ATOM 861 N N . GLU A 1 110 ? 3.113 -0.888 -3.268 1.00 97.25 110 GLU A N 1
ATOM 862 C CA . GLU A 1 110 ? 1.951 -0.032 -3.555 1.00 97.25 110 GLU A CA 1
ATOM 863 C C . GLU A 1 110 ? 2.170 1.412 -3.125 1.00 97.25 110 GLU A C 1
ATOM 865 O O . GLU A 1 110 ? 1.832 2.341 -3.859 1.00 97.25 110 GLU A O 1
ATOM 870 N N . LYS A 1 111 ? 2.790 1.615 -1.960 1.00 97.25 111 LYS A N 1
ATOM 871 C CA . LYS A 1 111 ? 3.142 2.954 -1.476 1.00 97.25 111 LYS A CA 1
ATOM 872 C C . LYS A 1 111 ? 4.213 3.604 -2.339 1.00 97.25 111 LYS A C 1
ATOM 874 O O . LYS A 1 111 ? 4.079 4.775 -2.683 1.00 97.25 111 LYS A O 1
ATOM 879 N N . VAL A 1 112 ? 5.242 2.855 -2.742 1.00 97.62 112 VAL A N 1
ATOM 880 C CA . VAL A 1 112 ? 6.262 3.346 -3.681 1.00 97.62 112 VAL A CA 1
ATOM 881 C C . VAL A 1 112 ? 5.615 3.746 -5.007 1.00 97.62 112 VAL A C 1
ATOM 883 O O . VAL A 1 112 ? 5.871 4.857 -5.472 1.00 97.62 112 VAL A O 1
ATOM 886 N N . ALA A 1 113 ? 4.749 2.894 -5.570 1.00 96.75 113 ALA A N 1
ATOM 887 C CA . ALA A 1 113 ? 4.031 3.163 -6.813 1.00 96.75 113 ALA A CA 1
ATOM 888 C C . ALA A 1 113 ? 3.137 4.404 -6.695 1.00 96.75 113 ALA A C 1
ATOM 890 O O . ALA A 1 113 ? 3.247 5.323 -7.503 1.00 96.75 113 ALA A O 1
ATOM 891 N N . ARG A 1 114 ? 2.344 4.522 -5.627 1.00 94.56 114 ARG A N 1
ATOM 892 C CA . ARG A 1 114 ? 1.518 5.709 -5.364 1.00 94.56 114 ARG A CA 1
ATOM 893 C C . ARG A 1 114 ? 2.360 6.984 -5.228 1.00 94.56 114 ARG A C 1
ATOM 895 O O . ARG A 1 114 ? 2.018 8.006 -5.821 1.00 94.56 114 ARG A O 1
ATOM 902 N N . LEU A 1 115 ? 3.512 6.915 -4.556 1.00 94.06 115 LEU A N 1
ATOM 903 C CA . LEU A 1 115 ? 4.444 8.044 -4.418 1.00 94.06 115 LEU A CA 1
ATOM 904 C C . LEU A 1 115 ? 5.148 8.470 -5.721 1.00 94.06 115 LEU A C 1
ATOM 906 O O . LEU A 1 115 ? 5.843 9.493 -5.741 1.00 94.06 115 LEU A O 1
ATOM 910 N N . THR A 1 116 ? 4.982 7.725 -6.820 1.00 93.81 116 THR A N 1
ATOM 911 C CA . THR A 1 116 ? 5.403 8.189 -8.156 1.00 93.81 116 THR A CA 1
ATOM 912 C C . THR A 1 116 ? 4.481 9.266 -8.718 1.00 93.81 116 THR A C 1
ATOM 914 O O . THR A 1 116 ? 4.926 10.117 -9.488 1.00 93.81 116 THR A O 1
ATOM 917 N N . ARG A 1 117 ? 3.205 9.252 -8.320 1.00 90.88 117 ARG A N 1
ATOM 918 C CA . ARG A 1 117 ? 2.141 10.090 -8.887 1.00 90.88 117 ARG A CA 1
ATOM 919 C C . ARG A 1 117 ? 1.557 11.094 -7.891 1.00 90.88 117 ARG A C 1
ATOM 921 O O . ARG A 1 117 ? 1.045 12.124 -8.319 1.00 90.88 117 ARG A O 1
ATOM 928 N N . SER A 1 118 ? 1.684 10.850 -6.586 1.00 88.06 118 SER A N 1
ATOM 929 C CA . SER A 1 118 ? 1.243 11.766 -5.524 1.00 88.06 118 SER A CA 1
ATOM 930 C C . SER A 1 118 ? 2.298 11.933 -4.431 1.00 88.06 118 SER A C 1
ATOM 932 O O . SER A 1 118 ? 2.927 10.962 -4.038 1.00 88.06 118 SER A O 1
ATOM 934 N N . ALA A 1 119 ? 2.471 13.141 -3.892 1.00 86.75 119 ALA A N 1
ATOM 935 C CA . ALA A 1 119 ? 3.385 13.412 -2.778 1.00 86.75 119 ALA A CA 1
ATOM 936 C C . ALA A 1 119 ? 2.647 13.326 -1.425 1.00 86.75 119 ALA A C 1
ATOM 938 O O . ALA A 1 119 ? 2.438 14.343 -0.772 1.00 86.75 119 ALA A O 1
ATOM 939 N N . THR A 1 120 ? 2.195 12.132 -1.029 1.00 90.69 120 THR A N 1
ATOM 940 C CA . THR A 1 120 ? 1.400 11.900 0.195 1.00 90.69 120 THR A CA 1
ATOM 941 C C . THR A 1 120 ? 2.296 11.666 1.413 1.00 90.69 120 THR A C 1
ATOM 943 O O . THR A 1 120 ? 3.040 10.682 1.490 1.00 90.69 120 THR A O 1
ATOM 946 N N . ALA A 1 121 ? 2.219 12.545 2.416 1.00 90.31 121 ALA A N 1
ATOM 947 C CA . ALA A 1 121 ? 3.070 12.444 3.603 1.00 90.31 121 ALA A CA 1
ATOM 948 C C . ALA A 1 121 ? 2.803 11.167 4.424 1.00 90.31 121 ALA A C 1
ATOM 950 O O . ALA A 1 121 ? 3.722 10.629 5.046 1.00 90.31 121 ALA A O 1
ATOM 951 N N . ARG A 1 122 ? 1.572 10.629 4.393 1.00 91.44 122 ARG A N 1
ATOM 952 C CA . ARG A 1 122 ? 1.237 9.354 5.051 1.00 91.44 122 ARG A CA 1
ATOM 953 C C . ARG A 1 122 ? 1.985 8.172 4.453 1.00 91.44 122 ARG A C 1
ATOM 955 O O . ARG A 1 122 ? 2.454 7.327 5.210 1.00 91.44 122 ARG A O 1
ATOM 962 N N . ASP A 1 123 ? 2.108 8.103 3.129 1.00 93.56 123 ASP A N 1
ATOM 963 C CA . ASP A 1 123 ? 2.822 6.999 2.484 1.00 93.56 123 ASP A CA 1
ATOM 964 C C . ASP A 1 123 ? 4.328 7.103 2.718 1.00 93.56 123 ASP A C 1
ATOM 966 O O . ASP A 1 123 ? 4.963 6.090 3.010 1.00 93.56 123 ASP A O 1
ATOM 970 N N . ALA A 1 124 ? 4.890 8.317 2.685 1.00 92.69 124 ALA A N 1
ATOM 971 C CA . ALA A 1 124 ? 6.290 8.539 3.045 1.00 92.69 124 ALA A CA 1
ATOM 972 C C . ALA A 1 124 ? 6.572 8.119 4.498 1.00 92.69 124 ALA A C 1
ATOM 974 O O . ALA A 1 124 ? 7.529 7.383 4.751 1.00 92.69 124 ALA A O 1
ATOM 975 N N . PHE A 1 125 ? 5.706 8.510 5.440 1.00 92.75 125 PHE A N 1
ATOM 976 C CA . PHE A 1 125 ? 5.798 8.081 6.835 1.00 92.75 125 PHE A CA 1
ATOM 977 C C . PHE A 1 125 ? 5.722 6.558 6.971 1.00 92.75 125 PHE A C 1
ATOM 979 O O . PHE A 1 125 ? 6.566 5.963 7.636 1.00 92.75 125 PHE A O 1
ATOM 986 N N . ASP A 1 126 ? 4.740 5.917 6.331 1.00 93.06 126 ASP A N 1
ATOM 987 C CA . ASP A 1 126 ? 4.544 4.468 6.425 1.00 93.06 126 ASP A CA 1
ATOM 988 C C . ASP A 1 126 ? 5.760 3.696 5.891 1.00 93.06 126 ASP A C 1
ATOM 990 O O . ASP A 1 126 ? 6.175 2.706 6.496 1.00 93.06 126 ASP A O 1
ATOM 994 N N . LEU A 1 127 ? 6.361 4.164 4.792 1.00 95.12 127 LEU A N 1
ATOM 995 C CA . LEU A 1 127 ? 7.576 3.583 4.223 1.00 95.12 127 LEU A CA 1
ATOM 996 C C . LEU A 1 127 ? 8.770 3.718 5.174 1.00 95.12 127 LEU A C 1
ATOM 998 O O . LEU A 1 127 ? 9.464 2.725 5.418 1.00 95.12 127 LEU A O 1
ATOM 1002 N N . VAL A 1 128 ? 9.014 4.915 5.717 1.00 93.81 128 VAL A N 1
ATOM 1003 C CA . VAL A 1 128 ? 10.103 5.147 6.680 1.00 93.81 128 VAL A CA 1
ATOM 1004 C C . VAL A 1 128 ? 9.889 4.282 7.918 1.00 93.81 128 VAL A C 1
ATOM 1006 O O . VAL A 1 128 ? 10.766 3.495 8.266 1.00 93.81 128 VAL A O 1
ATOM 1009 N N . TRP A 1 129 ? 8.695 4.331 8.513 1.00 91.94 129 TRP A N 1
ATOM 1010 C CA . TRP A 1 129 ? 8.337 3.556 9.700 1.00 91.94 129 TRP A CA 1
ATOM 1011 C C . TRP A 1 129 ? 8.523 2.051 9.497 1.00 91.94 129 TRP A C 1
ATOM 1013 O O . TRP A 1 129 ? 9.088 1.370 10.356 1.00 91.94 129 TRP A O 1
ATOM 1023 N N . ALA A 1 130 ? 8.090 1.520 8.349 1.00 92.50 130 ALA A N 1
ATOM 1024 C CA . ALA A 1 130 ? 8.242 0.106 8.028 1.00 92.50 130 ALA A CA 1
ATOM 1025 C C . ALA A 1 130 ? 9.710 -0.339 7.999 1.00 92.50 130 ALA A C 1
ATOM 1027 O O . ALA A 1 130 ? 10.005 -1.490 8.319 1.00 92.50 130 ALA A O 1
ATOM 1028 N N . ARG A 1 131 ? 10.630 0.562 7.635 1.00 91.81 131 ARG A N 1
ATOM 1029 C CA . ARG A 1 131 ? 12.060 0.265 7.546 1.00 91.81 131 ARG A CA 1
ATOM 1030 C C . ARG A 1 131 ? 12.812 0.513 8.851 1.00 91.81 131 ARG A C 1
ATOM 1032 O O . ARG A 1 131 ? 13.695 -0.277 9.174 1.00 91.81 131 ARG A O 1
ATOM 1039 N N . SER A 1 132 ? 12.504 1.592 9.564 1.00 88.19 132 SER A N 1
ATOM 1040 C CA . SER A 1 132 ? 13.293 2.050 10.714 1.00 88.19 132 SER A CA 1
ATOM 1041 C C . SER A 1 132 ? 12.766 1.567 12.065 1.00 88.19 132 SER A C 1
ATOM 1043 O O . SER A 1 132 ? 13.565 1.313 12.963 1.00 88.19 132 SER A O 1
ATOM 1045 N N . THR A 1 133 ? 11.448 1.416 12.207 1.00 84.56 133 THR A N 1
ATOM 1046 C CA . THR A 1 133 ? 10.800 1.230 13.519 1.00 84.56 133 THR A CA 1
ATOM 1047 C C . THR A 1 133 ? 10.010 -0.069 13.612 1.00 84.56 133 THR A C 1
ATOM 1049 O O . THR A 1 133 ? 9.928 -0.675 14.679 1.00 84.56 133 THR A O 1
ATOM 1052 N N . SER A 1 134 ? 9.402 -0.511 12.510 1.00 82.06 134 SER A N 1
ATOM 1053 C CA . SER A 1 134 ? 8.500 -1.661 12.515 1.00 82.06 134 SER A CA 1
ATOM 1054 C C . SER A 1 134 ? 9.180 -2.935 13.036 1.00 82.06 134 SER A C 1
ATOM 1056 O O . SER A 1 134 ? 10.265 -3.285 12.562 1.00 82.06 134 SER A O 1
ATOM 1058 N N . PRO A 1 135 ? 8.508 -3.718 13.906 1.00 78.06 135 PRO A N 1
ATOM 1059 C CA . PRO A 1 135 ? 8.997 -5.037 14.314 1.00 78.06 135 PRO A CA 1
ATOM 1060 C C . PRO A 1 135 ? 9.010 -6.047 13.152 1.00 78.06 135 PRO A C 1
ATOM 1062 O O . PRO A 1 135 ? 9.550 -7.141 13.287 1.00 78.06 135 PRO A O 1
ATOM 1065 N N . HIS A 1 136 ? 8.426 -5.685 12.005 1.00 78.56 136 HIS A N 1
ATOM 1066 C CA . HIS A 1 136 ? 8.370 -6.490 10.787 1.00 78.56 136 HIS A CA 1
ATOM 1067 C C . HIS A 1 136 ? 9.249 -5.917 9.665 1.00 78.56 136 HIS A C 1
ATOM 1069 O O . HIS A 1 136 ? 8.970 -6.150 8.498 1.00 78.56 136 HIS A O 1
ATOM 1075 N N . SER A 1 137 ? 10.306 -5.163 9.981 1.00 79.94 137 SER A N 1
ATOM 1076 C CA . SER A 1 137 ? 11.199 -4.523 8.994 1.00 79.94 137 SER A CA 1
ATOM 1077 C C . SER A 1 137 ? 12.016 -5.493 8.123 1.00 79.94 137 SER A C 1
ATOM 1079 O O . SER A 1 137 ? 12.750 -5.068 7.225 1.00 79.94 137 SER A O 1
ATOM 1081 N N . GLN A 1 138 ? 11.885 -6.800 8.361 1.00 86.62 138 GLN A N 1
ATOM 1082 C CA . GLN A 1 138 ? 12.449 -7.842 7.516 1.00 86.62 138 GLN A CA 1
ATOM 1083 C C . GLN A 1 138 ? 11.566 -8.047 6.284 1.00 86.62 138 GLN A C 1
ATOM 1085 O O . GLN A 1 138 ? 10.476 -8.604 6.360 1.00 86.62 138 GLN A O 1
ATOM 1090 N N . PHE A 1 139 ? 12.068 -7.597 5.143 1.00 91.75 139 PHE A N 1
ATOM 1091 C CA . PHE A 1 139 ? 11.468 -7.790 3.830 1.00 91.75 139 PHE A CA 1
ATOM 1092 C C . PHE A 1 139 ? 12.572 -7.825 2.771 1.00 91.75 139 PHE A C 1
ATOM 1094 O O . PHE A 1 139 ? 13.682 -7.348 3.019 1.00 91.75 139 PHE A O 1
ATOM 1101 N N . SER A 1 140 ? 12.283 -8.369 1.586 1.00 94.75 140 SER A N 1
ATOM 1102 C CA . SER A 1 140 ? 13.239 -8.395 0.470 1.00 94.75 140 SER A CA 1
ATOM 1103 C C . SER A 1 140 ? 13.217 -7.072 -0.313 1.00 94.75 140 SER A C 1
ATOM 1105 O O . SER A 1 140 ? 12.228 -6.805 -1.001 1.00 94.75 140 SER A O 1
ATOM 1107 N N . PRO A 1 141 ? 14.289 -6.249 -0.289 1.00 95.69 141 PRO A N 1
ATOM 1108 C CA . PRO A 1 141 ? 14.325 -5.003 -1.058 1.00 95.69 141 PRO A CA 1
ATOM 1109 C C . PRO A 1 141 ? 14.204 -5.248 -2.566 1.00 95.69 141 PRO A C 1
ATOM 1111 O O . PRO A 1 141 ? 13.502 -4.522 -3.263 1.00 95.69 141 PRO A O 1
ATOM 1114 N N . GLY A 1 142 ? 14.820 -6.322 -3.073 1.00 96.75 142 GLY A N 1
ATOM 1115 C CA . GLY A 1 142 ? 14.716 -6.697 -4.485 1.00 96.75 142 GLY A CA 1
ATOM 1116 C C . GLY A 1 142 ? 13.281 -7.028 -4.907 1.00 96.75 142 GLY A C 1
ATOM 1117 O O . GLY A 1 142 ? 12.851 -6.606 -5.978 1.00 96.75 142 GLY A O 1
ATOM 1118 N N . LEU A 1 143 ? 12.514 -7.717 -4.050 1.00 97.31 143 LEU A N 1
ATOM 1119 C CA . LEU A 1 143 ? 11.106 -8.015 -4.331 1.00 97.31 143 LEU A CA 1
ATOM 1120 C C . LEU A 1 143 ? 10.249 -6.744 -4.311 1.00 97.31 143 LEU A C 1
ATOM 1122 O O . LEU A 1 143 ? 9.463 -6.541 -5.231 1.00 97.31 143 LEU A O 1
ATOM 1126 N N . VAL A 1 144 ? 10.440 -5.862 -3.321 1.00 97.88 144 VAL A N 1
ATOM 1127 C CA . VAL A 1 144 ? 9.733 -4.569 -3.268 1.00 97.88 144 VAL A CA 1
ATOM 1128 C C . VAL A 1 144 ? 10.034 -3.733 -4.512 1.00 97.88 144 VAL A C 1
ATOM 1130 O O . VAL A 1 144 ? 9.107 -3.206 -5.119 1.00 97.88 144 VAL A O 1
ATOM 1133 N N . ARG A 1 145 ? 11.306 -3.643 -4.932 1.00 98.31 145 ARG A N 1
ATOM 1134 C CA . ARG A 1 145 ? 11.703 -2.901 -6.140 1.00 98.31 145 ARG A CA 1
ATOM 1135 C C . ARG A 1 145 ? 11.003 -3.444 -7.379 1.00 98.31 145 ARG A C 1
ATOM 1137 O O . ARG A 1 145 ? 10.394 -2.678 -8.120 1.00 98.31 145 ARG A O 1
ATOM 1144 N N . ARG A 1 146 ? 11.053 -4.764 -7.576 1.00 98.50 146 ARG A N 1
ATOM 1145 C CA . ARG A 1 146 ? 10.409 -5.430 -8.710 1.00 98.50 146 ARG A CA 1
ATOM 1146 C C . ARG A 1 146 ? 8.901 -5.191 -8.723 1.00 98.50 146 ARG A C 1
ATOM 1148 O O . ARG A 1 146 ? 8.364 -4.791 -9.750 1.00 98.50 146 ARG A O 1
ATOM 1155 N N . LEU A 1 147 ? 8.226 -5.394 -7.591 1.00 98.56 147 LEU A N 1
ATOM 1156 C CA . LEU A 1 147 ? 6.787 -5.149 -7.470 1.00 98.56 147 LEU A CA 1
ATOM 1157 C C . LEU A 1 147 ? 6.439 -3.684 -7.731 1.00 98.56 147 LEU A C 1
ATOM 1159 O O . LEU A 1 147 ? 5.469 -3.427 -8.430 1.00 98.56 147 LEU A O 1
ATOM 1163 N N . ALA A 1 148 ? 7.227 -2.734 -7.223 1.00 98.38 148 ALA A N 1
ATOM 1164 C CA . ALA A 1 148 ? 6.986 -1.312 -7.438 1.00 98.38 148 ALA A CA 1
ATOM 1165 C C . ALA A 1 148 ? 7.065 -0.951 -8.927 1.00 98.38 148 ALA A C 1
ATOM 1167 O O . ALA A 1 148 ? 6.153 -0.314 -9.442 1.00 98.38 148 ALA A O 1
ATOM 1168 N N . VAL A 1 149 ? 8.098 -1.418 -9.638 1.00 98.56 149 VAL A N 1
ATOM 1169 C CA . VAL A 1 149 ? 8.243 -1.211 -11.091 1.00 98.56 149 VAL A CA 1
ATOM 1170 C C . VAL A 1 149 ? 7.037 -1.769 -11.850 1.00 98.56 149 VAL A C 1
ATOM 1172 O O . VAL A 1 149 ? 6.446 -1.075 -12.676 1.00 98.56 149 VAL A O 1
ATOM 1175 N N . LEU A 1 150 ? 6.643 -3.010 -11.551 1.00 98.31 150 LEU A N 1
ATOM 1176 C CA . LEU A 1 150 ? 5.515 -3.668 -12.213 1.00 98.31 150 LEU A CA 1
ATOM 1177 C C . LEU A 1 150 ? 4.179 -2.981 -11.883 1.00 98.31 150 LEU A C 1
ATOM 1179 O O . LEU A 1 150 ? 3.365 -2.778 -12.781 1.00 98.31 150 LEU A O 1
ATOM 1183 N N . LYS A 1 151 ? 3.951 -2.581 -10.624 1.00 97.62 151 LYS A N 1
ATOM 1184 C CA . LYS A 1 151 ? 2.746 -1.844 -10.211 1.00 97.62 151 LYS A CA 1
ATOM 1185 C C . LYS A 1 151 ? 2.678 -0.471 -10.874 1.00 97.62 151 LYS A C 1
ATOM 1187 O O . LYS A 1 151 ? 1.620 -0.117 -11.369 1.00 97.62 151 LYS A O 1
ATOM 1192 N N . VAL A 1 152 ? 3.793 0.253 -10.992 1.00 98.00 152 VAL A N 1
ATOM 1193 C CA . VAL A 1 152 ? 3.835 1.518 -11.748 1.00 98.00 152 VAL A CA 1
ATOM 1194 C C . VAL A 1 152 ? 3.517 1.286 -13.224 1.00 98.00 152 VAL A C 1
ATOM 1196 O O . VAL A 1 152 ? 2.757 2.053 -13.811 1.00 98.00 152 VAL A O 1
ATOM 1199 N N . TRP A 1 153 ? 4.037 0.220 -13.837 1.00 97.88 153 TRP A N 1
ATOM 1200 C CA . TRP A 1 153 ? 3.665 -0.123 -15.212 1.00 97.88 153 TRP A CA 1
ATOM 1201 C C . TRP A 1 153 ? 2.152 -0.365 -15.341 1.00 97.88 153 TRP A C 1
ATOM 1203 O O . TRP A 1 153 ? 1.518 0.155 -16.259 1.00 97.88 153 TRP A O 1
ATOM 1213 N N . VAL A 1 154 ? 1.553 -1.089 -14.390 1.00 96.56 154 VAL A N 1
ATOM 1214 C CA . VAL A 1 154 ? 0.101 -1.327 -14.342 1.00 96.56 154 VAL A CA 1
ATOM 1215 C C . VAL A 1 154 ? -0.683 -0.041 -14.073 1.00 96.56 154 VAL A C 1
ATOM 1217 O O . VAL A 1 154 ? -1.722 0.151 -14.691 1.00 96.56 154 VAL A O 1
ATOM 1220 N N . ASP A 1 155 ? -0.186 0.888 -13.259 1.00 95.88 155 ASP A N 1
ATOM 1221 C CA . ASP A 1 155 ? -0.804 2.211 -13.106 1.00 95.88 155 ASP A CA 1
ATOM 1222 C C . ASP A 1 155 ? -0.816 2.975 -14.446 1.00 95.88 155 ASP A C 1
ATOM 1224 O O . ASP A 1 155 ? -1.754 3.719 -14.718 1.00 95.88 155 ASP A O 1
ATOM 1228 N N . ASN A 1 156 ? 0.178 2.776 -15.323 1.00 96.25 156 ASN A N 1
ATOM 1229 C CA . ASN A 1 156 ? 0.228 3.419 -16.644 1.00 96.25 156 ASN A CA 1
ATOM 1230 C C . ASN A 1 156 ? -0.727 2.788 -17.671 1.00 96.25 156 ASN A C 1
ATOM 1232 O O . ASN A 1 156 ? -1.296 3.512 -18.488 1.00 96.25 156 ASN A O 1
ATOM 1236 N N . HIS A 1 157 ? -0.910 1.464 -17.650 1.00 95.75 157 HIS A N 1
ATOM 1237 C CA . HIS A 1 157 ? -1.579 0.735 -18.745 1.00 95.75 157 HIS A CA 1
ATOM 1238 C C . HIS A 1 157 ? -2.800 -0.087 -18.329 1.00 95.75 157 HIS A C 1
ATOM 1240 O O . HIS A 1 157 ? -3.551 -0.563 -19.182 1.00 95.75 157 HIS A O 1
ATOM 1246 N N . GLY A 1 158 ? -3.030 -0.243 -17.030 1.00 93.75 158 GLY A N 1
ATOM 1247 C CA . GLY A 1 158 ? -3.956 -1.217 -16.470 1.00 93.75 158 GLY A CA 1
ATOM 1248 C C . GLY A 1 158 ? -3.482 -2.662 -16.657 1.00 93.75 158 GLY A C 1
ATOM 1249 O O . GLY A 1 158 ? -2.443 -2.948 -17.254 1.00 93.75 158 GLY A O 1
ATOM 1250 N N . LEU A 1 159 ? -4.280 -3.598 -16.145 1.00 87.94 159 LEU A N 1
ATOM 1251 C CA . LEU A 1 159 ? -4.032 -5.039 -16.254 1.00 87.94 159 LEU A CA 1
ATOM 1252 C C . LEU A 1 159 ? -5.345 -5.804 -16.460 1.00 87.94 159 LEU A C 1
ATOM 1254 O O . LEU A 1 159 ? -5.642 -6.749 -15.739 1.00 87.94 159 LEU A O 1
ATOM 1258 N N . GLY A 1 160 ? -6.153 -5.371 -17.434 1.00 75.50 160 GLY A N 1
ATOM 1259 C CA . GLY A 1 160 ? -7.480 -5.944 -17.687 1.00 75.50 160 GLY A CA 1
ATOM 1260 C C . GLY A 1 160 ? -8.439 -5.833 -16.486 1.00 75.50 160 GLY A C 1
ATOM 1261 O O . GLY A 1 160 ? -8.047 -5.463 -15.379 1.00 75.50 160 GLY A O 1
ATOM 1262 N N . GLY A 1 161 ? -9.723 -6.127 -16.717 1.00 75.50 161 GLY A N 1
ATOM 1263 C CA . GLY A 1 161 ? -10.743 -6.283 -15.669 1.00 75.50 161 GLY A CA 1
ATOM 1264 C C . GLY A 1 161 ? -10.710 -5.225 -14.552 1.00 75.50 161 GLY A C 1
ATOM 1265 O O . GLY A 1 161 ? -11.177 -4.093 -14.725 1.00 75.50 161 GLY A O 1
ATOM 1266 N N . ALA A 1 162 ? -10.177 -5.627 -13.393 1.00 80.75 162 ALA A N 1
ATOM 1267 C CA . ALA A 1 162 ? -10.202 -4.886 -12.134 1.00 80.75 162 ALA A CA 1
ATOM 1268 C C . ALA A 1 162 ? -9.129 -3.784 -11.988 1.00 80.75 162 ALA A C 1
ATOM 1270 O O . ALA A 1 162 ? -9.341 -2.858 -11.195 1.00 80.75 162 ALA A O 1
ATOM 1271 N N . TRP A 1 163 ? -8.030 -3.833 -12.754 1.00 90.88 163 TRP A N 1
ATOM 1272 C CA . TRP A 1 163 ? -6.957 -2.827 -12.720 1.00 90.88 163 TRP A CA 1
ATOM 1273 C C . TRP A 1 163 ? -7.028 -1.919 -13.940 1.00 90.88 163 TRP A C 1
ATOM 1275 O O . TRP A 1 163 ? -6.681 -2.304 -15.060 1.00 90.88 163 TRP A O 1
ATOM 1285 N N . ARG A 1 164 ? -7.473 -0.687 -13.712 1.00 90.06 164 ARG A N 1
ATOM 1286 C CA . ARG A 1 164 ? -7.563 0.347 -14.745 1.00 90.06 164 ARG A CA 1
ATOM 1287 C C . ARG A 1 164 ? -6.322 1.238 -14.700 1.00 90.06 164 ARG A C 1
ATOM 1289 O O . ARG A 1 164 ? -5.786 1.415 -13.609 1.00 90.06 164 ARG A O 1
ATOM 1296 N N . PRO A 1 165 ? -5.910 1.823 -15.839 1.00 92.50 165 PRO A N 1
ATOM 1297 C CA . PRO A 1 165 ? -4.910 2.882 -15.825 1.00 92.50 165 PRO A CA 1
ATOM 1298 C C . PRO A 1 165 ? -5.325 3.999 -14.862 1.00 92.50 165 PRO A C 1
ATOM 1300 O O . PRO A 1 165 ? -6.504 4.370 -14.802 1.00 92.50 165 PRO A O 1
ATOM 1303 N N . ASP A 1 166 ? -4.357 4.540 -14.132 1.00 92.38 166 ASP A N 1
ATOM 1304 C CA . ASP A 1 166 ? -4.529 5.745 -13.331 1.00 92.38 166 ASP A CA 1
ATOM 1305 C C . ASP A 1 166 ? -4.762 6.962 -14.251 1.00 92.38 166 ASP A C 1
ATOM 1307 O O . ASP A 1 166 ? -4.475 6.941 -15.449 1.00 92.38 166 ASP A O 1
ATOM 1311 N N . LEU A 1 167 ? -5.312 8.047 -13.702 1.00 86.69 167 LEU A N 1
ATOM 1312 C CA . LEU A 1 167 ? -5.596 9.273 -14.456 1.00 86.69 167 LEU A CA 1
ATOM 1313 C C . LEU A 1 167 ? -4.358 10.150 -14.666 1.00 86.69 167 LEU A C 1
ATOM 1315 O O . LEU A 1 167 ? -4.376 11.051 -15.504 1.00 86.69 167 LEU A O 1
ATOM 1319 N N . SER A 1 168 ? -3.309 9.967 -13.869 1.00 87.56 168 SER A N 1
ATOM 1320 C CA . SER A 1 168 ? -2.073 10.751 -13.955 1.00 87.56 168 SER A CA 1
ATOM 1321 C C . SER A 1 168 ? -0.842 9.868 -13.744 1.00 87.56 168 SER A C 1
ATOM 1323 O O . SER A 1 168 ? -0.036 10.141 -12.847 1.00 87.56 168 SER A O 1
ATOM 1325 N N . PRO A 1 169 ? -0.684 8.799 -14.543 1.00 88.19 169 PRO A N 1
ATOM 1326 C CA . PRO A 1 169 ? 0.401 7.866 -14.347 1.00 88.19 169 PRO A CA 1
ATOM 1327 C C . PRO A 1 169 ? 1.728 8.491 -14.778 1.00 88.19 169 PRO A C 1
ATOM 1329 O O . PRO A 1 169 ? 1.785 9.390 -15.624 1.00 88.19 169 PRO A O 1
ATOM 1332 N N . ARG A 1 170 ? 2.812 8.022 -14.165 1.00 93.38 170 ARG A N 1
ATOM 1333 C CA . ARG A 1 170 ? 4.176 8.423 -14.508 1.00 93.38 170 ARG A CA 1
ATOM 1334 C C . ARG A 1 170 ? 5.045 7.175 -14.628 1.00 93.38 170 ARG A C 1
ATOM 1336 O O . ARG A 1 170 ? 4.825 6.232 -13.867 1.00 93.38 170 ARG A O 1
ATOM 1343 N N . PRO A 1 171 ? 6.024 7.146 -15.545 1.00 96.25 171 PRO A N 1
ATOM 1344 C CA . PRO A 1 171 ? 7.069 6.132 -15.522 1.00 96.25 171 PRO A CA 1
ATOM 1345 C C . PRO A 1 171 ? 7.807 6.134 -14.180 1.00 96.25 171 PRO A C 1
ATOM 1347 O O . PRO A 1 171 ? 7.852 7.152 -13.479 1.00 96.25 171 PRO A O 1
ATOM 1350 N N . PHE A 1 172 ? 8.407 5.003 -13.822 1.00 97.88 172 PHE A N 1
ATOM 1351 C CA . PHE A 1 172 ? 9.181 4.907 -12.594 1.00 97.88 172 PHE A CA 1
ATOM 1352 C C . PHE A 1 172 ? 10.599 5.435 -12.817 1.00 97.88 172 PHE A C 1
ATOM 1354 O O . PHE A 1 172 ? 11.427 4.783 -13.442 1.00 97.88 172 PHE A O 1
ATOM 1361 N N . ASP A 1 173 ? 10.899 6.608 -12.267 1.00 96.88 173 ASP A N 1
ATOM 1362 C CA . ASP A 1 173 ? 12.260 7.140 -12.195 1.00 96.88 173 ASP A CA 1
ATOM 1363 C C . ASP A 1 173 ? 12.719 7.151 -10.726 1.00 96.88 173 ASP A C 1
ATOM 1365 O O . ASP A 1 173 ? 12.290 8.022 -9.963 1.00 96.88 173 ASP A O 1
ATOM 1369 N N . PRO A 1 174 ? 13.593 6.217 -10.296 1.00 96.25 174 PRO A N 1
ATOM 1370 C CA . PRO A 1 174 ? 14.114 6.195 -8.930 1.00 96.25 174 PRO A CA 1
ATOM 1371 C C . PRO A 1 174 ? 14.881 7.465 -8.542 1.00 96.25 174 PRO A C 1
ATOM 1373 O O . PRO A 1 174 ? 14.911 7.833 -7.369 1.00 96.25 174 PRO A O 1
ATOM 1376 N N . GLY A 1 175 ? 15.527 8.132 -9.504 1.00 95.06 175 GLY A N 1
ATOM 1377 C CA . GLY A 1 175 ? 16.249 9.379 -9.278 1.00 95.06 175 GLY A CA 1
ATOM 1378 C C . GLY A 1 175 ? 15.295 10.493 -8.869 1.00 95.06 175 GLY A C 1
ATOM 1379 O O . GLY A 1 175 ? 15.479 11.089 -7.807 1.00 95.06 175 GLY A O 1
ATOM 1380 N N . ALA A 1 176 ? 14.246 10.704 -9.666 1.00 93.00 176 ALA A N 1
ATOM 1381 C CA . ALA A 1 176 ? 13.178 11.650 -9.352 1.00 93.00 176 ALA A CA 1
ATOM 1382 C C . ALA A 1 176 ? 12.388 11.239 -8.100 1.00 93.00 176 ALA A C 1
ATOM 1384 O O . ALA A 1 176 ? 12.040 12.089 -7.284 1.00 93.00 176 ALA A O 1
ATOM 1385 N N . TRP A 1 177 ? 12.145 9.939 -7.899 1.00 95.00 177 TRP A N 1
ATOM 1386 C CA . TRP A 1 177 ? 11.414 9.441 -6.733 1.00 95.00 177 TRP A CA 1
ATOM 1387 C C . TRP A 1 177 ? 12.159 9.696 -5.418 1.00 95.00 177 TRP A C 1
ATOM 1389 O O . TRP A 1 177 ? 11.523 9.896 -4.388 1.00 95.00 177 TRP A O 1
ATOM 1399 N N . LEU A 1 178 ? 13.492 9.693 -5.428 1.00 94.19 178 LEU A N 1
ATOM 1400 C CA . LEU A 1 178 ? 14.321 9.943 -4.243 1.00 94.19 178 LEU A CA 1
ATOM 1401 C C . LEU A 1 178 ? 14.700 11.421 -4.072 1.00 94.19 178 LEU A C 1
ATOM 1403 O O . LEU A 1 178 ? 15.382 11.760 -3.105 1.00 94.19 178 LEU A O 1
ATOM 1407 N N . ALA A 1 179 ? 14.319 12.288 -5.009 1.00 91.00 179 ALA A N 1
ATOM 1408 C CA . ALA A 1 179 ? 14.565 13.717 -4.899 1.00 91.00 179 ALA A CA 1
ATOM 1409 C C . ALA A 1 179 ? 13.596 14.369 -3.887 1.00 91.00 179 ALA A C 1
ATOM 1411 O O . ALA A 1 179 ? 12.475 13.873 -3.708 1.00 91.00 179 ALA A O 1
ATOM 1412 N N . PRO A 1 180 ? 13.999 15.482 -3.243 1.00 86.31 180 PRO A N 1
ATOM 1413 C CA . PRO A 1 180 ? 13.092 16.299 -2.436 1.00 86.31 180 PRO A CA 1
ATOM 1414 C C . PRO A 1 180 ? 11.857 16.735 -3.236 1.00 86.31 180 PRO A C 1
ATOM 1416 O O . PRO A 1 180 ? 11.951 16.992 -4.441 1.00 86.31 180 PRO A O 1
ATOM 1419 N N . ARG A 1 181 ? 10.705 16.823 -2.570 1.00 83.19 181 ARG A N 1
ATOM 1420 C CA . ARG A 1 181 ? 9.408 17.174 -3.156 1.00 83.19 181 ARG A CA 1
ATOM 1421 C C . ARG A 1 181 ? 8.836 18.414 -2.473 1.00 83.19 181 ARG A C 1
ATOM 1423 O O . ARG A 1 181 ? 8.809 18.519 -1.255 1.00 83.19 181 ARG A O 1
ATOM 1430 N N . ASP A 1 182 ? 8.296 19.324 -3.274 1.00 71.94 182 ASP A N 1
ATOM 1431 C CA . ASP A 1 182 ? 7.563 20.490 -2.785 1.00 71.94 182 ASP A CA 1
ATOM 1432 C C . ASP A 1 182 ? 6.422 20.824 -3.767 1.00 71.94 182 ASP A C 1
ATOM 1434 O O . ASP A 1 182 ? 6.694 20.958 -4.968 1.00 71.94 182 ASP A O 1
ATOM 1438 N N . PRO A 1 183 ? 5.153 20.930 -3.322 1.00 80.81 183 PRO A N 1
ATOM 1439 C CA . PRO A 1 183 ? 4.648 20.695 -1.963 1.00 80.81 183 PRO A CA 1
ATOM 1440 C C . PRO A 1 183 ? 4.311 19.224 -1.669 1.00 80.81 183 PRO A C 1
ATOM 1442 O O . PRO A 1 183 ? 3.927 18.464 -2.560 1.00 80.81 183 PRO A O 1
ATOM 1445 N N . TRP A 1 184 ? 4.385 18.847 -0.389 1.00 85.38 184 TRP A N 1
ATOM 1446 C CA . TRP A 1 184 ? 3.759 17.625 0.130 1.00 85.38 184 TRP A CA 1
ATOM 1447 C C . TRP A 1 184 ? 2.274 17.854 0.413 1.00 85.38 184 TRP A C 1
ATOM 1449 O O . TRP A 1 184 ? 1.885 18.894 0.948 1.00 85.38 184 TRP A O 1
ATOM 1459 N N . ASP A 1 185 ? 1.455 16.846 0.127 1.00 85.56 185 ASP A N 1
ATOM 1460 C CA . ASP A 1 185 ? 0.145 16.721 0.753 1.00 85.56 185 ASP A CA 1
ATOM 1461 C C . ASP A 1 185 ? 0.348 16.199 2.180 1.00 85.56 185 ASP A C 1
ATOM 1463 O O . ASP A 1 185 ? 0.699 15.034 2.392 1.00 85.56 185 ASP A O 1
ATOM 1467 N N . ASP A 1 186 ? 0.176 17.092 3.158 1.00 79.38 186 ASP A N 1
ATOM 1468 C CA . ASP A 1 186 ? 0.332 16.793 4.584 1.00 79.38 186 ASP A CA 1
ATOM 1469 C C . ASP A 1 186 ? -0.610 15.670 5.040 1.00 79.38 186 ASP A C 1
ATOM 1471 O O . ASP A 1 186 ? -0.277 14.915 5.952 1.00 79.38 186 ASP A O 1
ATOM 1475 N N . GLU A 1 187 ? -1.790 15.539 4.420 1.00 81.00 187 GLU A N 1
ATOM 1476 C CA . GLU A 1 187 ? -2.815 14.557 4.783 1.00 81.00 187 GLU A CA 1
ATOM 1477 C C . GLU A 1 187 ? -3.047 14.437 6.308 1.00 81.00 187 GLU A C 1
ATOM 1479 O O . GLU A 1 187 ? -3.363 13.359 6.821 1.00 81.00 187 GLU A O 1
ATOM 1484 N N . GLN A 1 188 ? -2.900 15.523 7.074 1.00 81.81 188 GLN A N 1
ATOM 1485 C CA . GLN A 1 188 ? -3.027 15.523 8.536 1.00 81.81 188 GLN A CA 1
ATOM 1486 C C . GLN A 1 188 ? -2.064 14.551 9.240 1.00 81.81 188 GLN A C 1
ATOM 1488 O O . GLN A 1 188 ? -2.381 14.047 10.323 1.00 81.81 188 GLN A O 1
ATOM 1493 N N . ILE A 1 189 ? -0.899 14.253 8.658 1.00 79.19 189 ILE A N 1
ATOM 1494 C CA . ILE A 1 189 ? 0.062 13.312 9.246 1.00 79.19 189 ILE A CA 1
ATOM 1495 C C . ILE A 1 189 ? 0.491 13.751 10.650 1.00 79.19 189 ILE A C 1
ATOM 1497 O O . ILE A 1 189 ? 0.654 12.906 11.530 1.00 79.19 189 ILE A O 1
ATOM 1501 N N . GLY A 1 190 ? 0.555 15.062 10.904 1.00 74.94 190 GLY A N 1
ATOM 1502 C CA . GLY A 1 190 ? 0.856 15.606 12.227 1.00 74.94 190 GLY A CA 1
ATOM 1503 C C . GLY A 1 190 ? -0.208 15.333 13.300 1.00 74.94 190 GLY A C 1
ATOM 1504 O O . GLY A 1 190 ? 0.099 15.420 14.483 1.00 74.94 190 GLY A O 1
ATOM 1505 N N . LEU A 1 191 ? -1.440 14.974 12.918 1.00 77.56 191 LEU A N 1
ATOM 1506 C CA . LEU A 1 191 ? -2.480 14.515 13.852 1.00 77.56 191 LEU A CA 1
ATOM 1507 C C . LEU A 1 191 ? -2.471 12.994 14.045 1.00 77.56 191 LEU A C 1
ATOM 1509 O O . LEU A 1 191 ? -3.039 12.495 15.015 1.00 77.56 191 LEU A O 1
ATOM 1513 N N . LEU A 1 192 ? -1.887 12.254 13.100 1.00 81.62 192 LEU A N 1
ATOM 1514 C CA . LEU A 1 192 ? -1.981 10.797 13.042 1.00 81.62 192 LEU A CA 1
ATOM 1515 C C . LEU A 1 192 ? -0.716 10.096 13.538 1.00 81.62 192 LEU A C 1
ATOM 1517 O O . LEU A 1 192 ? -0.826 8.984 14.051 1.00 81.62 192 LEU A O 1
ATOM 1521 N N . GLY A 1 193 ? 0.457 10.710 13.372 1.00 77.69 193 GLY A N 1
ATOM 1522 C CA . GLY A 1 193 ? 1.739 10.218 13.875 1.00 77.69 193 GLY A CA 1
ATOM 1523 C C . GLY A 1 193 ? 2.105 10.828 15.228 1.00 77.69 193 GLY A C 1
ATOM 1524 O O . GLY A 1 193 ? 1.779 11.981 15.507 1.00 77.69 193 GLY A O 1
ATOM 1525 N N . HIS A 1 194 ? 2.805 10.061 16.067 1.00 75.06 194 HIS A N 1
ATOM 1526 C CA . HIS A 1 194 ? 3.330 10.549 17.339 1.00 75.06 194 HIS A CA 1
ATOM 1527 C C . HIS A 1 194 ? 4.791 10.094 17.559 1.00 75.06 194 HIS A C 1
ATOM 1529 O O . HIS A 1 194 ? 5.027 8.889 17.627 1.00 75.06 194 HIS A O 1
ATOM 1535 N N . PRO A 1 195 ? 5.757 11.021 17.739 1.00 79.69 195 PRO A N 1
ATOM 1536 C CA . PRO A 1 195 ? 5.599 12.468 17.573 1.00 79.69 195 PRO A CA 1
ATOM 1537 C C . PRO A 1 195 ? 5.234 12.834 16.118 1.00 79.69 195 PRO A C 1
ATOM 1539 O O . PRO A 1 195 ? 5.514 12.049 15.208 1.00 79.69 195 PRO A O 1
ATOM 1542 N N . PRO A 1 196 ? 4.610 14.004 15.879 1.00 80.00 196 PRO A N 1
ATOM 1543 C CA . PRO A 1 196 ? 4.371 14.501 14.528 1.00 80.00 196 PRO A CA 1
ATOM 1544 C C . PRO A 1 196 ? 5.687 14.552 13.739 1.00 80.00 196 PRO A C 1
ATOM 1546 O O . PRO A 1 196 ? 6.643 15.176 14.212 1.00 80.00 196 PRO A O 1
ATOM 1549 N N . PRO A 1 197 ? 5.779 13.905 12.567 1.00 82.00 197 PRO A N 1
ATOM 1550 C CA . PRO A 1 197 ? 7.010 13.912 11.795 1.00 82.00 197 PRO A CA 1
ATOM 1551 C C . PRO A 1 197 ? 7.216 15.277 11.127 1.00 82.00 197 PRO A C 1
ATOM 1553 O O . PRO A 1 197 ? 6.274 15.866 10.595 1.00 82.00 197 PRO A O 1
ATOM 1556 N N . ALA A 1 198 ? 8.454 15.773 11.101 1.00 85.31 198 ALA A N 1
ATOM 1557 C CA . ALA A 1 198 ? 8.800 16.908 10.251 1.00 85.31 198 ALA A CA 1
ATOM 1558 C C . ALA A 1 198 ? 8.979 16.424 8.804 1.00 85.31 198 ALA A C 1
ATOM 1560 O O . ALA A 1 198 ? 9.705 15.461 8.557 1.00 85.31 198 ALA A O 1
ATOM 1561 N N . LEU A 1 199 ? 8.353 17.100 7.835 1.00 84.25 199 LEU A N 1
ATOM 1562 C CA . LEU A 1 199 ? 8.397 16.682 6.425 1.00 84.25 199 LEU A CA 1
ATOM 1563 C C . LEU A 1 199 ? 9.831 16.612 5.877 1.00 84.25 199 LEU A C 1
ATOM 1565 O O . LEU A 1 199 ? 10.176 15.658 5.192 1.00 84.25 199 LEU A O 1
ATOM 1569 N N . VAL A 1 200 ? 10.693 17.561 6.254 1.00 85.38 200 VAL A N 1
ATOM 1570 C CA . VAL A 1 200 ? 12.110 17.566 5.848 1.00 85.38 200 VAL A CA 1
ATOM 1571 C C . VAL A 1 200 ? 12.881 16.346 6.370 1.00 85.38 200 VAL A C 1
ATOM 1573 O O . VAL A 1 200 ? 13.750 15.813 5.680 1.00 85.38 200 VAL A O 1
ATOM 1576 N N . ASP A 1 201 ? 12.550 15.875 7.575 1.00 88.38 201 ASP A N 1
ATOM 1577 C CA . ASP A 1 201 ? 13.145 14.663 8.132 1.00 88.38 201 ASP A CA 1
ATOM 1578 C C . ASP A 1 201 ? 12.613 13.429 7.397 1.00 88.38 201 ASP A C 1
ATOM 1580 O O . ASP A 1 201 ? 13.402 12.561 7.033 1.00 88.38 201 ASP A O 1
ATOM 1584 N N . LEU A 1 202 ? 11.309 13.390 7.084 1.00 87.75 202 LEU A N 1
ATOM 1585 C CA . LEU A 1 202 ? 10.717 12.308 6.291 1.00 87.75 202 LEU A CA 1
ATOM 1586 C C . LEU A 1 202 ? 11.366 12.170 4.918 1.00 87.75 202 LEU A C 1
ATOM 1588 O O . LEU A 1 202 ? 11.644 11.051 4.504 1.00 87.75 202 LEU A O 1
ATOM 1592 N N . GLU A 1 203 ? 11.638 13.268 4.217 1.00 89.25 203 GLU A N 1
ATOM 1593 C CA . GLU A 1 203 ? 12.306 13.221 2.912 1.00 89.25 203 GLU A CA 1
ATOM 1594 C C . GLU A 1 203 ? 13.709 12.629 2.999 1.00 89.25 203 GLU A C 1
ATOM 1596 O O . GLU A 1 203 ? 14.063 11.722 2.237 1.00 89.25 203 GLU A O 1
ATOM 1601 N N . ARG A 1 204 ? 14.506 13.132 3.948 1.00 92.31 204 ARG A N 1
ATOM 1602 C CA . ARG A 1 204 ? 15.862 12.641 4.192 1.00 92.31 204 ARG A CA 1
ATOM 1603 C C . ARG A 1 204 ? 15.837 11.153 4.529 1.00 92.31 204 ARG A C 1
ATOM 1605 O O . ARG A 1 204 ? 16.605 10.375 3.960 1.00 92.31 204 ARG A O 1
ATOM 1612 N N . ASP A 1 205 ? 14.961 10.762 5.444 1.00 93.56 205 ASP A N 1
ATOM 1613 C CA . ASP A 1 205 ? 14.901 9.402 5.962 1.00 93.56 205 ASP A CA 1
ATOM 1614 C C . ASP A 1 205 ? 14.334 8.437 4.910 1.00 93.56 205 ASP A C 1
ATOM 1616 O O . ASP A 1 205 ? 14.816 7.309 4.797 1.00 93.56 205 ASP A O 1
ATOM 1620 N N . LEU A 1 206 ? 13.392 8.884 4.070 1.00 93.94 206 LEU A N 1
ATOM 1621 C CA . LEU A 1 206 ? 12.885 8.126 2.924 1.00 93.94 206 LEU A CA 1
ATOM 1622 C C . LEU A 1 206 ? 14.010 7.843 1.925 1.00 93.94 206 LEU A C 1
ATOM 1624 O O . LEU A 1 206 ? 14.210 6.690 1.534 1.00 93.94 206 LEU A O 1
ATOM 1628 N N . ALA A 1 207 ? 14.790 8.867 1.564 1.00 94.38 207 ALA A N 1
ATOM 1629 C CA . ALA A 1 207 ? 15.923 8.717 0.658 1.00 94.38 207 ALA A CA 1
ATOM 1630 C C . ALA A 1 207 ? 16.997 7.769 1.223 1.00 94.38 207 ALA A C 1
ATOM 1632 O O . ALA A 1 207 ? 17.543 6.943 0.487 1.00 94.38 207 ALA A O 1
ATOM 1633 N N . ALA A 1 208 ? 17.265 7.844 2.530 1.00 95.00 208 ALA A N 1
ATOM 1634 C CA . ALA A 1 208 ? 18.202 6.953 3.212 1.00 95.00 208 ALA A CA 1
ATOM 1635 C C . ALA A 1 208 ? 17.693 5.501 3.275 1.00 95.00 208 ALA A C 1
ATOM 1637 O O . ALA A 1 208 ? 18.447 4.562 3.015 1.00 95.00 208 ALA A O 1
ATOM 1638 N N . CYS A 1 209 ? 16.409 5.302 3.579 1.00 95.50 209 CYS A N 1
ATOM 1639 C CA . CYS A 1 209 ? 15.805 3.979 3.739 1.00 95.50 209 CYS A CA 1
ATOM 1640 C C . CYS A 1 209 ? 15.601 3.235 2.410 1.00 95.50 209 CYS A C 1
ATOM 1642 O O . CYS A 1 209 ? 15.658 2.001 2.395 1.00 95.50 209 CYS A O 1
ATOM 1644 N N . TYR A 1 210 ? 15.366 3.965 1.314 1.00 96.94 210 TYR A N 1
ATOM 1645 C CA . TYR A 1 210 ? 14.948 3.415 0.017 1.00 96.94 210 TYR A CA 1
ATOM 1646 C C . TYR A 1 210 ? 15.912 3.722 -1.140 1.00 96.94 210 TYR A C 1
ATOM 1648 O O . TYR A 1 210 ? 15.570 3.518 -2.303 1.00 96.94 210 TYR A O 1
ATOM 1656 N N . GLY A 1 211 ? 17.150 4.146 -0.855 1.00 97.06 211 GLY A N 1
ATOM 1657 C CA . GLY A 1 211 ? 18.162 4.428 -1.885 1.00 97.06 211 GLY A CA 1
ATOM 1658 C C . GLY A 1 211 ? 18.438 3.265 -2.855 1.00 97.06 211 GLY A C 1
ATOM 1659 O O . GLY A 1 211 ? 18.753 3.501 -4.022 1.00 97.06 211 GLY A O 1
ATOM 1660 N N . TRP A 1 212 ? 18.232 2.022 -2.408 1.00 97.00 212 TRP A N 1
ATOM 1661 C CA . TRP A 1 212 ? 18.350 0.787 -3.199 1.00 97.00 212 TRP A CA 1
ATOM 1662 C C . TRP A 1 212 ? 17.299 0.650 -4.318 1.00 97.00 212 TRP A C 1
ATOM 1664 O O . TRP A 1 212 ? 17.417 -0.237 -5.168 1.00 97.00 212 TRP A O 1
ATOM 1674 N N . LEU A 1 213 ? 16.284 1.523 -4.375 1.00 98.06 213 LEU A N 1
ATOM 1675 C CA . LEU A 1 213 ? 15.373 1.609 -5.524 1.00 98.06 213 LEU A CA 1
ATOM 1676 C C . LEU A 1 213 ? 16.103 2.002 -6.818 1.00 98.06 213 LEU A C 1
ATOM 1678 O O . LEU A 1 213 ? 15.609 1.699 -7.899 1.00 98.06 213 LEU A O 1
ATOM 1682 N N . ARG A 1 214 ? 17.290 2.623 -6.725 1.00 97.81 214 ARG A N 1
ATOM 1683 C CA . ARG A 1 214 ? 18.140 2.943 -7.888 1.00 97.81 214 ARG A CA 1
ATOM 1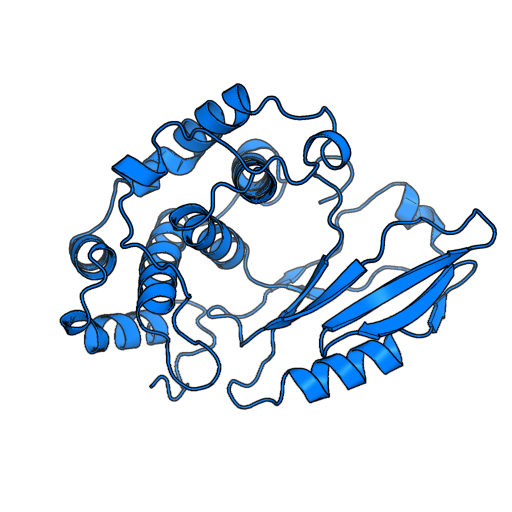684 C C . ARG A 1 214 ? 18.784 1.717 -8.534 1.00 97.81 214 ARG A C 1
ATOM 1686 O O . ARG A 1 214 ? 19.232 1.801 -9.670 1.00 97.81 214 ARG A O 1
ATOM 1693 N N . GLU A 1 215 ? 18.850 0.594 -7.828 1.00 97.88 215 GLU A N 1
ATOM 1694 C CA . GLU A 1 215 ? 19.555 -0.615 -8.268 1.00 97.88 215 GLU A CA 1
ATOM 1695 C C . GLU A 1 215 ? 18.672 -1.492 -9.170 1.00 97.88 215 GLU A C 1
ATOM 1697 O O . GLU A 1 215 ? 18.495 -2.684 -8.916 1.00 97.88 215 GLU A O 1
ATOM 1702 N N . LEU A 1 216 ? 18.069 -0.892 -10.201 1.00 98.38 216 LEU A N 1
ATOM 1703 C CA . LEU A 1 216 ? 17.251 -1.613 -11.175 1.00 98.38 216 LEU A CA 1
ATOM 1704 C C . LEU A 1 216 ? 18.126 -2.580 -11.987 1.00 98.38 216 LEU A C 1
ATOM 1706 O O . LEU A 1 216 ? 19.186 -2.197 -12.483 1.00 98.38 216 LEU A O 1
ATOM 1710 N N . ASN A 1 217 ? 17.674 -3.826 -12.144 1.00 97.75 217 ASN A N 1
ATOM 1711 C CA . ASN A 1 217 ? 18.266 -4.736 -13.132 1.00 97.75 217 ASN A CA 1
ATOM 1712 C C . ASN A 1 217 ? 17.805 -4.385 -14.560 1.00 97.75 217 ASN A C 1
ATOM 1714 O O . ASN A 1 217 ? 16.956 -3.520 -14.759 1.00 97.75 217 ASN A O 1
ATOM 1718 N N . GLU A 1 218 ? 18.364 -5.063 -15.563 1.00 97.94 218 GLU A N 1
ATOM 1719 C CA . GLU A 1 218 ? 18.090 -4.778 -16.979 1.00 97.94 218 GLU A CA 1
ATOM 1720 C C . GLU A 1 218 ? 16.601 -4.853 -17.337 1.00 97.94 218 GLU A C 1
ATOM 1722 O O . GLU A 1 218 ? 16.114 -4.034 -18.115 1.00 97.94 218 GLU A O 1
ATOM 1727 N N . ASP A 1 219 ? 15.874 -5.814 -16.768 1.00 98.06 219 ASP A N 1
ATOM 1728 C CA . ASP A 1 219 ? 14.436 -5.972 -16.986 1.00 98.06 219 ASP A CA 1
ATOM 1729 C C . ASP A 1 219 ? 13.651 -4.835 -16.323 1.00 98.06 219 ASP A C 1
ATOM 1731 O O . ASP A 1 219 ? 12.831 -4.175 -16.961 1.00 98.06 219 ASP A O 1
ATOM 1735 N N . GLU A 1 220 ? 13.973 -4.537 -15.064 1.00 98.56 220 GLU A N 1
ATOM 1736 C CA . GLU A 1 220 ? 13.372 -3.452 -14.291 1.00 98.56 220 GLU A CA 1
ATOM 1737 C C . GLU A 1 220 ? 13.595 -2.088 -14.951 1.00 98.56 220 GLU A C 1
ATOM 1739 O O . GLU A 1 220 ? 12.670 -1.284 -14.972 1.00 98.56 220 GLU A O 1
ATOM 1744 N N . VAL A 1 221 ? 14.765 -1.832 -15.549 1.00 98.25 221 VAL A N 1
ATOM 1745 C CA . VAL A 1 221 ? 15.030 -0.602 -16.317 1.00 98.25 221 VAL A CA 1
ATOM 1746 C C . VAL A 1 221 ? 14.074 -0.475 -17.505 1.00 98.25 221 VAL A C 1
ATOM 1748 O O . VAL A 1 221 ? 13.524 0.604 -17.733 1.00 98.25 221 VAL A O 1
ATOM 1751 N N . ARG A 1 222 ? 13.844 -1.561 -18.255 1.00 97.94 222 ARG A N 1
ATOM 1752 C CA . ARG A 1 222 ? 12.933 -1.535 -19.412 1.00 97.94 222 ARG A CA 1
ATOM 1753 C C . ARG A 1 222 ? 11.488 -1.305 -18.983 1.00 97.94 222 ARG A C 1
ATOM 1755 O O . ARG A 1 222 ? 10.800 -0.476 -19.573 1.00 97.94 222 ARG A O 1
ATOM 1762 N N . TRP A 1 223 ? 11.029 -2.003 -17.948 1.00 98.38 223 TRP A N 1
ATOM 1763 C CA . TRP A 1 223 ? 9.652 -1.876 -17.461 1.00 98.38 223 TRP A CA 1
ATOM 1764 C C . TRP A 1 223 ? 9.398 -0.526 -16.781 1.00 98.38 223 TRP A C 1
ATOM 1766 O O . TRP A 1 223 ? 8.311 0.033 -16.918 1.00 98.38 223 TRP A O 1
ATOM 1776 N N . ALA A 1 224 ? 10.404 0.039 -16.105 1.00 98.06 224 ALA A N 1
ATOM 1777 C CA . ALA A 1 224 ? 10.326 1.337 -15.438 1.00 98.06 224 ALA A CA 1
ATOM 1778 C C . ALA A 1 224 ? 10.064 2.499 -16.409 1.00 98.06 224 ALA A C 1
ATOM 1780 O O . ALA A 1 224 ? 9.393 3.461 -16.036 1.00 98.06 224 ALA A O 1
ATOM 1781 N N . ALA A 1 225 ? 10.497 2.381 -17.670 1.00 96.69 225 ALA A N 1
ATOM 1782 C CA . ALA A 1 225 ? 10.169 3.337 -18.731 1.00 96.69 225 ALA A CA 1
ATOM 1783 C C .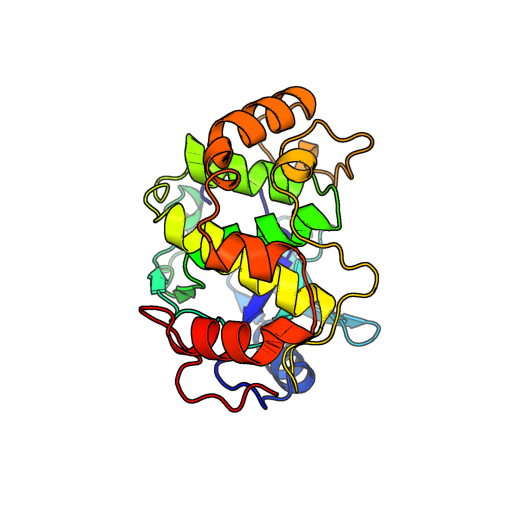 ALA A 1 225 ? 8.668 3.367 -19.090 1.00 96.69 225 ALA A C 1
ATOM 1785 O O . ALA A 1 225 ? 8.236 4.262 -19.813 1.00 96.69 225 ALA A O 1
ATOM 1786 N N . ALA A 1 226 ? 7.882 2.408 -18.586 1.00 95.88 226 ALA A N 1
ATOM 1787 C CA . ALA A 1 226 ? 6.448 2.273 -18.816 1.00 95.88 226 ALA A CA 1
ATOM 1788 C C . ALA A 1 226 ? 6.058 2.235 -20.307 1.00 95.88 226 ALA A C 1
ATOM 1790 O O . ALA A 1 226 ? 4.993 2.713 -20.690 1.00 95.88 226 ALA A O 1
ATOM 1791 N N . ASP A 1 227 ? 6.892 1.634 -21.162 1.00 95.31 227 ASP A N 1
ATOM 1792 C CA . ASP A 1 227 ? 6.546 1.400 -22.566 1.00 95.31 227 ASP A CA 1
ATOM 1793 C C . ASP A 1 227 ? 5.553 0.230 -22.680 1.00 95.31 227 ASP A C 1
ATOM 1795 O O . ASP A 1 227 ? 5.792 -0.866 -22.156 1.00 95.31 227 ASP A O 1
ATOM 1799 N N . HIS A 1 228 ? 4.449 0.440 -23.402 1.00 94.81 228 HIS A N 1
ATOM 1800 C CA . HIS A 1 228 ? 3.445 -0.589 -23.668 1.00 94.81 228 HIS A CA 1
ATOM 1801 C C . HIS A 1 228 ? 4.021 -1.790 -24.445 1.00 94.81 228 HIS A C 1
ATOM 1803 O O . HIS A 1 228 ? 3.505 -2.902 -24.326 1.00 94.81 228 HIS A O 1
ATOM 1809 N N . ALA A 1 229 ? 5.115 -1.619 -25.199 1.00 96.00 229 ALA A N 1
ATOM 1810 C CA . ALA A 1 229 ? 5.801 -2.719 -25.885 1.00 96.00 229 ALA A CA 1
ATOM 1811 C C . ALA A 1 229 ? 6.271 -3.827 -24.921 1.00 96.00 229 ALA A C 1
ATOM 1813 O O . ALA A 1 229 ? 6.295 -5.000 -25.293 1.00 96.00 229 ALA A O 1
ATOM 1814 N N . SER A 1 230 ? 6.564 -3.480 -23.662 1.00 96.75 230 SER A N 1
ATOM 1815 C CA . SER A 1 230 ? 6.992 -4.434 -22.628 1.00 96.75 230 SER A CA 1
ATOM 1816 C C . SER A 1 230 ? 5.847 -5.224 -21.975 1.00 96.75 230 SER A C 1
ATOM 1818 O O . SER A 1 230 ? 6.094 -6.074 -21.122 1.00 96.75 230 SER A O 1
ATOM 1820 N N . LYS A 1 231 ? 4.592 -5.014 -22.399 1.00 96.12 231 LYS A N 1
ATOM 1821 C CA . LYS A 1 231 ? 3.395 -5.658 -21.830 1.00 96.12 231 LYS A CA 1
ATOM 1822 C C . LYS A 1 231 ? 3.530 -7.171 -21.643 1.00 96.12 231 LYS A C 1
ATOM 1824 O O . LYS A 1 231 ? 3.160 -7.697 -20.596 1.00 96.12 231 LYS A O 1
ATOM 1829 N N . GLY A 1 232 ? 4.016 -7.879 -22.665 1.00 96.19 232 GLY A N 1
ATOM 1830 C CA . GLY A 1 232 ? 4.159 -9.336 -22.607 1.00 96.19 232 GLY A CA 1
ATOM 1831 C C . GLY A 1 232 ? 5.134 -9.783 -21.515 1.00 96.19 232 GLY A C 1
ATOM 1832 O O . GLY A 1 232 ? 4.841 -10.723 -20.779 1.00 96.19 232 GLY A O 1
ATOM 1833 N N . GLU A 1 233 ? 6.252 -9.066 -21.371 1.00 97.31 233 GLU A N 1
ATOM 1834 C CA . GLU A 1 233 ? 7.260 -9.312 -20.335 1.00 97.31 233 GLU A CA 1
ATOM 1835 C C . GLU A 1 233 ? 6.703 -9.019 -18.940 1.00 97.31 233 GLU A C 1
ATOM 1837 O O . GLU A 1 233 ? 6.860 -9.835 -18.037 1.00 97.31 233 GLU A O 1
ATOM 1842 N N . VAL A 1 234 ? 5.986 -7.903 -18.777 1.00 97.19 234 VAL A N 1
ATOM 1843 C CA . VAL A 1 234 ? 5.377 -7.505 -17.498 1.00 97.19 234 VAL A CA 1
ATOM 1844 C C . VAL A 1 234 ? 4.338 -8.525 -17.030 1.00 97.19 234 VAL A C 1
ATOM 1846 O O . VAL A 1 234 ? 4.384 -8.961 -15.880 1.00 97.19 234 VAL A O 1
ATOM 1849 N N . ILE A 1 235 ? 3.439 -8.974 -17.914 1.00 95.81 235 ILE A N 1
ATOM 1850 C CA . ILE A 1 235 ? 2.447 -10.010 -17.576 1.00 95.81 235 ILE A CA 1
ATOM 1851 C C . ILE A 1 235 ? 3.142 -11.318 -17.177 1.00 95.81 235 ILE A C 1
ATOM 1853 O O . ILE A 1 235 ? 2.743 -11.960 -16.202 1.00 95.81 235 ILE A O 1
ATOM 1857 N N . ALA A 1 236 ? 4.187 -11.719 -17.908 1.00 96.38 236 ALA A N 1
ATOM 1858 C CA . ALA A 1 236 ? 4.962 -12.908 -17.570 1.00 96.38 236 ALA A CA 1
ATOM 1859 C C . ALA A 1 236 ? 5.662 -12.764 -16.207 1.00 96.38 236 ALA A C 1
ATOM 1861 O O . ALA A 1 236 ? 5.623 -13.695 -15.404 1.00 96.38 236 ALA A O 1
ATOM 1862 N N . ALA A 1 237 ? 6.233 -11.593 -15.914 1.00 97.38 237 ALA A N 1
ATOM 1863 C CA . ALA A 1 237 ? 6.897 -11.303 -14.649 1.00 97.38 237 ALA A CA 1
ATOM 1864 C C . ALA A 1 237 ? 5.929 -11.343 -13.456 1.00 97.38 237 ALA A C 1
ATOM 1866 O O . ALA A 1 237 ? 6.272 -11.922 -12.428 1.00 97.38 237 ALA A O 1
ATOM 1867 N N . ILE A 1 238 ? 4.711 -10.802 -13.600 1.00 96.00 238 ILE A N 1
ATOM 1868 C CA . ILE A 1 238 ? 3.663 -10.867 -12.565 1.00 96.00 238 ILE A CA 1
ATOM 1869 C C . ILE A 1 238 ? 3.258 -12.321 -12.293 1.00 96.00 238 ILE A C 1
ATOM 1871 O O . ILE A 1 238 ? 3.167 -12.739 -11.140 1.00 96.00 238 ILE A O 1
ATOM 1875 N N . ARG A 1 239 ? 3.062 -13.126 -13.345 1.00 94.88 239 ARG A N 1
ATOM 1876 C CA . ARG A 1 239 ? 2.721 -14.553 -13.199 1.00 94.88 239 ARG A CA 1
ATOM 1877 C C . ARG A 1 239 ? 3.837 -15.380 -12.561 1.00 94.88 239 ARG A C 1
ATOM 1879 O O . ARG A 1 239 ? 3.548 -16.394 -11.936 1.00 94.88 239 ARG A O 1
ATOM 1886 N N . ALA A 1 240 ? 5.086 -14.957 -12.729 1.00 95.75 240 ALA A N 1
ATOM 1887 C CA . ALA A 1 240 ? 6.268 -15.635 -12.209 1.00 95.75 240 ALA A CA 1
ATOM 1888 C C . ALA A 1 240 ? 6.690 -15.163 -10.803 1.00 95.75 240 ALA A C 1
ATOM 1890 O O . ALA A 1 240 ? 7.750 -15.570 -10.326 1.00 95.75 240 ALA A O 1
ATOM 1891 N N . LEU A 1 241 ? 5.908 -14.298 -10.141 1.00 95.56 241 LEU A N 1
ATOM 1892 C CA . LEU A 1 24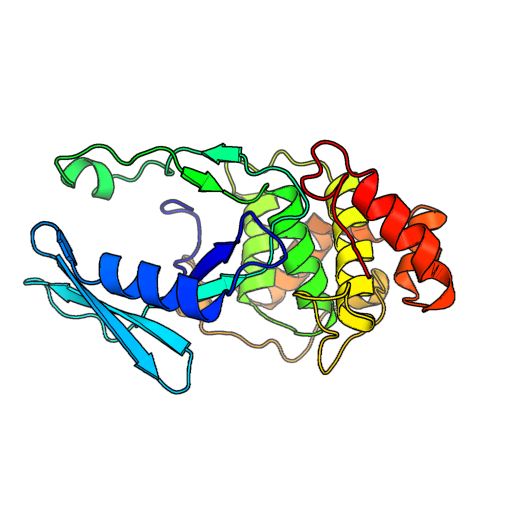1 ? 6.202 -13.858 -8.777 1.00 95.56 241 LEU A CA 1
ATOM 1893 C C . LEU A 1 241 ? 6.223 -15.051 -7.814 1.00 95.56 241 LEU A C 1
ATOM 1895 O O . LEU A 1 241 ? 5.276 -15.836 -7.748 1.00 95.56 241 LEU A O 1
ATOM 1899 N N . ASP A 1 242 ? 7.296 -15.158 -7.031 1.00 89.06 242 ASP A N 1
ATOM 1900 C CA . ASP A 1 242 ? 7.386 -16.158 -5.971 1.00 89.06 242 ASP A CA 1
ATOM 1901 C C . ASP A 1 242 ? 6.383 -15.846 -4.850 1.00 89.06 242 ASP A C 1
ATOM 1903 O O . ASP A 1 242 ? 6.270 -14.708 -4.383 1.00 89.06 242 ASP A O 1
ATOM 1907 N N . GLY A 1 243 ? 5.617 -16.858 -4.445 1.00 88.31 243 GLY A N 1
ATOM 1908 C CA . GLY A 1 243 ? 4.430 -16.676 -3.611 1.00 88.31 243 GLY A CA 1
ATOM 1909 C C . GLY A 1 243 ? 3.326 -15.850 -4.283 1.00 88.31 243 GLY A C 1
ATOM 1910 O O . GLY A 1 243 ? 2.536 -15.228 -3.577 1.00 88.31 243 GLY A O 1
ATOM 1911 N N . GLY A 1 244 ? 3.285 -15.798 -5.618 1.00 90.81 244 GLY A N 1
ATOM 1912 C CA . GLY A 1 244 ? 2.291 -15.053 -6.385 1.00 90.81 244 GLY A CA 1
ATOM 1913 C C . GLY A 1 244 ? 0.890 -15.670 -6.319 1.00 90.81 244 GLY A C 1
ATOM 1914 O O . GLY A 1 244 ? 0.717 -16.874 -6.497 1.00 90.81 244 GLY A O 1
ATOM 1915 N N . ALA A 1 245 ? -0.126 -14.832 -6.116 1.00 91.12 245 ALA A N 1
ATOM 1916 C CA . ALA A 1 245 ? -1.537 -15.221 -6.139 1.00 91.12 245 ALA A CA 1
ATOM 1917 C C . ALA A 1 245 ? -2.137 -15.220 -7.561 1.00 91.12 245 ALA A C 1
ATOM 1919 O O . ALA A 1 245 ? -3.210 -15.773 -7.785 1.00 91.12 245 ALA A O 1
ATOM 1920 N N . LEU A 1 246 ? -1.437 -14.629 -8.540 1.00 90.38 246 LEU A N 1
ATOM 1921 C CA . LEU A 1 246 ? -1.952 -14.390 -9.897 1.00 90.38 246 LEU A CA 1
ATOM 1922 C C . LEU A 1 246 ? -1.380 -15.324 -10.977 1.00 90.38 246 LEU A C 1
ATOM 1924 O O . LEU A 1 246 ? -1.620 -15.106 -12.164 1.00 90.38 246 LEU A O 1
ATOM 1928 N N . ALA A 1 247 ? -0.641 -16.373 -10.604 1.00 87.50 247 ALA A N 1
ATOM 1929 C CA . ALA A 1 247 ? 0.045 -17.253 -11.560 1.00 87.50 247 ALA A CA 1
ATOM 1930 C C . ALA A 1 247 ? -0.895 -17.867 -12.623 1.00 87.50 247 ALA A C 1
ATOM 1932 O O . ALA A 1 247 ? -0.524 -17.976 -13.791 1.00 87.50 247 ALA A O 1
ATOM 1933 N N . GLY A 1 248 ? -2.124 -18.225 -12.232 1.00 82.31 248 GLY A N 1
ATOM 1934 C CA . GLY A 1 248 ? -3.155 -18.782 -13.119 1.00 82.31 248 GLY A CA 1
ATOM 1935 C C . GLY A 1 248 ? -4.180 -17.770 -13.640 1.00 82.31 248 GLY A C 1
ATOM 1936 O O . GLY A 1 248 ? -5.128 -18.167 -14.312 1.00 82.31 248 GLY A O 1
ATOM 1937 N N . ALA A 1 249 ? -4.036 -16.481 -13.322 1.00 83.69 249 ALA A N 1
ATOM 1938 C CA . ALA A 1 249 ? -5.040 -15.478 -13.657 1.00 83.69 249 ALA A CA 1
ATOM 1939 C C . ALA A 1 249 ? -4.999 -15.082 -15.146 1.00 83.69 249 ALA A C 1
ATOM 1941 O O . ALA A 1 249 ? -3.935 -14.984 -15.780 1.00 83.69 249 ALA A O 1
ATOM 1942 N N . HIS A 1 250 ? -6.178 -14.794 -15.700 1.00 82.62 250 HIS A N 1
ATOM 1943 C CA . HIS A 1 250 ? -6.328 -14.173 -17.013 1.00 82.62 250 HIS A CA 1
ATOM 1944 C C . HIS A 1 250 ? -6.065 -12.669 -16.894 1.00 82.62 250 HIS A C 1
ATOM 1946 O O . HIS A 1 250 ? -6.959 -11.879 -16.622 1.00 82.62 250 HIS A O 1
ATOM 1952 N N . LEU A 1 251 ? -4.796 -12.292 -17.049 1.00 80.69 251 LEU A N 1
ATOM 1953 C CA . LEU A 1 251 ? -4.346 -10.907 -17.035 1.00 80.69 251 LEU A CA 1
ATOM 1954 C C . LEU A 1 251 ? -4.352 -10.387 -18.481 1.00 80.69 251 LEU A C 1
ATOM 1956 O O . LEU A 1 251 ? -3.530 -10.848 -19.278 1.00 80.69 251 LEU A O 1
ATOM 1960 N N . TYR A 1 252 ? -5.238 -9.422 -18.761 1.00 70.00 252 TYR A N 1
ATOM 1961 C CA . TYR A 1 252 ? -5.460 -8.743 -20.052 1.00 70.00 252 TYR A CA 1
ATOM 1962 C C . TYR A 1 252 ? -6.320 -9.473 -21.096 1.00 70.00 252 TYR A C 1
ATOM 1964 O O . TYR A 1 252 ? -6.032 -10.643 -21.429 1.00 70.00 252 TYR A O 1
#

Secondary structure (DSSP, 8-state):
--TTS----EEEEE-SSTT--HHHHHHHHHHHH--EETTEEEEEEEETTEEEEEEEETTB--SPPEEEEEESPPSBPPEEEPPPP-TTGGGSSSPPPPEEE--HHHHHHHHHHHHHH--BHHHHHHHHHHHHT-TT----HHHHHHHHHHHHHHHHH--STT-PPPSS-----HHHHTS--SS-B-TTHHHHSSSPPPHHHHHHHHHHHHGGGG---HHHHHHHTT-GGGHHHHHHHHHT-TTBS-TT----

pLDDT: mean 90.68, std 7.06, range [49.72, 98.56]

Foldseek 3Di:
DEQAAWDDQEDEAEDLDQQDPFLVVLVVVQVVQQDDQPQKGWHWDDDPSWIWIWIQGPVGTDPRIRTYGYAYHAFFFFDFAADDDDPVCVPSPDGGGTDTDHDPLLVLLVLLLVLQFAQEVNSLRVNLCCCPPDPNNDDDLVSSLLSNLLVLLCLCCNWPRRRDHNPGGDQADLVVSLDDDPPHPDVPQVVTHVVRDDSVVSSVSSSVRNVCSNVADPLSVVSSNSDCVCVVVSVVSSLPDDSTSCVPPPTD

Sequence (252 aa):
AGSEGRFSTAVDLATVELEADRQQLAGLIAEHATVRLGPFQFEARETRNRWSIQVRSEFGSPAVTMKLDVDPPCWLLAEERPFVETSTQARYGFALPRIPVMRLEEILAEKVARLTRSATARDAFDLVWARSTSPHSQFSPGLVRRLAVLKVWVDNHGLGGAWRPDLSPRPFDPGAWLAPRDPWDDEQIGLLGHPPPALVDLERDLAACYGWLRELNEDEVRWAAADHASKGEVIAAIRALDGGALAGAHLY

Radius of gyration: 19.14 Å; chains: 1; bounding box: 44×40×54 Å